Protein AF-A0A973FK00-F1 (afdb_monomer_lite)

Secondary structure (DSSP, 8-state):
-PPP-EEEPPSSSEEEEEESTTS-EEEETTEEEE-EEEEPPS-PSPEEEEEEEE-BSSSGGG-EEE--EEEEE-TT--EEEE--GGGEEEEEPPHHHHHHH-TT--SEEEEEEEEE-STT--EEEEE--HHHHT-EEEEEEEEEEEEEETTEEEEEEEEEEEEEEEEES-EEEEEEEESSPPP-TT-S--SHHHHHHHHHHHHHHHHT-HHHHHHHB-HHHHHHS-HHHHHHHTTTTS---SPPPEEEEEEEEEEEEEEEEE-TTS-EEEEEEEEEEEEEE-TT--EEEEEEEEEEEEETTEEEEEPPPTTTTTTS---

pLDDT: mean 86.65, std 12.62, range [44.16, 98.19]

Radius of gyration: 23.77 Å; chains: 1; bounding box: 66×54×62 Å

Foldseek 3Di:
DDDADAAEDDPFDKDKDKFDPVADWDQDPLGIARKHKHWYDPDDDWWKKKKKWFWADPDPQGTEIAQKKKFFAFPVRHTDDIDDSLQKDKDFADPVRQVVFDPRTHRIIIMGIDTDGDSRGTMMMIIHGPVLQVAWDKDWDFDWDWDDDVPDTDTHTDDIDIHTHHYDSITMMMIGMGRDIDPPPPSPPQDPQVWVLQLQCVQCVLVVVLVSNLVQADPVCCVVAPSVRSCVVSPSVDPPPDARKAWDIKHFPDWQDWDFDADPVRFTKIKTFTWMWTWTAGPVRDIDIDTDTFIWIQGPNHIHGYDDDPPVPPRRPDD

Sequence (319 aa):
MAEFTYEPIPKEGVVNFKIDQSTTAFTFASGKSFFKAFALPKRESPYYIHVKSFGLGEQIREAHIFYPQAVLLDEKCIALKQSDPADFSLKKAGPAETASVSWTALPIKVQGSVFVDGPQARYIVLFTTEKLLASSSPFVAMSTLPVIVPGIVTALPGGQERVRIRHSPFGMIHIDIADKPLPVTEGIPRGDRLSKRVHDLHASQTENDMTTWYELTTPFIREKMPFDQFKKEMGSDRPQEKAPLKITGGELYKICLYDDWMYEDGRKTARGSLLIRITALDDRGQQKISKRLEMWEYVDNDWYWVYADHHEWEDCPTF

Structure (mmCIF, N/CA/C/O backbone):
data_AF-A0A973FK00-F1
#
_entry.id   AF-A0A973FK00-F1
#
loop_
_atom_site.group_PDB
_atom_site.id
_atom_site.type_symbol
_atom_site.label_atom_id
_atom_site.label_alt_id
_atom_site.label_comp_id
_atom_site.label_asym_id
_atom_site.label_entity_id
_atom_site.label_seq_id
_atom_site.pdbx_PDB_ins_code
_atom_site.Cartn_x
_atom_site.Cartn_y
_atom_site.Cartn_z
_atom_site.occupancy
_atom_site.B_iso_or_equiv
_atom_site.auth_seq_id
_atom_site.auth_comp_id
_atom_site.auth_asym_id
_atom_site.auth_atom_id
_atom_site.pdbx_PDB_model_num
ATOM 1 N N . MET A 1 1 ? -28.626 -9.334 14.950 1.00 47.31 1 MET A N 1
ATOM 2 C CA . MET A 1 1 ? -27.410 -8.816 14.285 1.00 47.31 1 MET A CA 1
ATOM 3 C C . MET A 1 1 ? -26.329 -8.767 15.346 1.00 47.31 1 MET A C 1
ATOM 5 O O . MET A 1 1 ? -26.657 -8.381 16.458 1.00 47.31 1 MET A O 1
ATOM 9 N N . ALA A 1 2 ? -25.116 -9.248 15.072 1.00 54.84 2 ALA A N 1
ATOM 10 C CA . ALA A 1 2 ? -24.035 -9.141 16.051 1.00 54.84 2 ALA A CA 1
ATOM 11 C C . ALA A 1 2 ? -23.620 -7.668 16.143 1.00 54.84 2 ALA A C 1
ATOM 13 O O . ALA A 1 2 ? -23.210 -7.088 15.141 1.00 54.84 2 ALA A O 1
ATOM 14 N N . GLU A 1 3 ? -23.798 -7.066 17.312 1.00 84.38 3 GLU A N 1
ATOM 15 C CA . GLU A 1 3 ? -23.354 -5.705 17.589 1.00 84.38 3 GLU A CA 1
ATOM 16 C C . GLU A 1 3 ? -21.832 -5.724 17.776 1.00 84.38 3 GLU A C 1
ATOM 18 O O . GLU A 1 3 ? -21.295 -6.582 18.481 1.00 84.38 3 GLU A O 1
ATOM 23 N N . PHE A 1 4 ? -21.115 -4.848 17.074 1.00 93.12 4 PHE A N 1
ATOM 24 C CA . PHE A 1 4 ? -19.664 -4.755 17.216 1.00 93.12 4 PHE A CA 1
ATOM 25 C C . PHE A 1 4 ? -19.325 -4.079 18.544 1.00 93.12 4 PHE A C 1
ATOM 27 O O . PHE A 1 4 ? -19.880 -3.034 18.877 1.00 93.12 4 PHE A O 1
ATOM 34 N N . THR A 1 5 ? -18.365 -4.638 19.277 1.00 95.50 5 THR A N 1
ATOM 35 C CA . THR A 1 5 ? -17.771 -3.952 20.427 1.00 95.50 5 THR A CA 1
ATOM 36 C C . THR A 1 5 ? -16.700 -2.993 19.922 1.00 95.50 5 THR A C 1
ATOM 38 O O . THR A 1 5 ? -15.681 -3.436 19.393 1.00 95.50 5 THR A O 1
ATOM 41 N N . TYR A 1 6 ? -16.934 -1.690 20.079 1.00 96.19 6 TYR A N 1
ATOM 42 C CA . TYR A 1 6 ? -16.003 -0.643 19.658 1.00 96.19 6 TYR A CA 1
ATOM 43 C C . TYR A 1 6 ? -15.122 -0.193 20.825 1.00 96.19 6 TYR A C 1
ATOM 45 O O . TYR A 1 6 ? -15.588 0.471 21.750 1.00 96.19 6 TYR A O 1
ATOM 53 N N . GLU A 1 7 ? -13.836 -0.530 20.771 1.00 96.81 7 GLU A N 1
ATOM 54 C CA . GLU A 1 7 ? -12.853 -0.100 21.771 1.00 96.81 7 GLU A CA 1
ATOM 55 C C . GLU A 1 7 ? -12.363 1.329 21.456 1.00 96.81 7 GLU A C 1
ATOM 57 O O . GLU A 1 7 ? -12.111 1.646 20.295 1.00 96.81 7 GLU A O 1
ATOM 62 N N . PRO A 1 8 ? -12.232 2.245 22.427 1.00 96.44 8 PRO A N 1
ATOM 63 C CA . PRO A 1 8 ? -11.779 3.603 22.129 1.00 96.44 8 PRO A CA 1
ATOM 64 C C . PRO A 1 8 ? -10.297 3.630 21.719 1.00 96.44 8 PRO A C 1
ATOM 66 O O . PRO A 1 8 ? -9.454 3.077 22.424 1.00 96.44 8 PRO A O 1
ATOM 69 N N . ILE A 1 9 ? -9.960 4.336 20.632 1.00 94.06 9 ILE A N 1
ATOM 70 C CA . ILE A 1 9 ? -8.566 4.721 20.345 1.00 94.06 9 ILE A CA 1
ATOM 71 C C . ILE A 1 9 ? -8.257 6.000 21.135 1.00 94.06 9 ILE A C 1
ATOM 73 O O . ILE A 1 9 ? -9.030 6.964 21.056 1.00 94.06 9 ILE A O 1
ATOM 77 N N . PRO A 1 10 ? -7.155 6.057 21.904 1.00 90.50 10 PRO A N 1
ATOM 78 C CA . PRO A 1 10 ? -6.764 7.277 22.588 1.00 90.50 10 PRO A CA 1
ATOM 79 C C . PRO A 1 10 ? -6.459 8.384 21.567 1.00 90.50 10 PRO A C 1
ATOM 81 O O . PRO A 1 10 ? -5.983 8.125 20.464 1.00 90.50 10 PRO A O 1
ATOM 84 N N . LYS A 1 11 ? -6.745 9.640 21.936 1.00 86.62 11 LYS A N 1
ATOM 85 C CA . LYS A 1 11 ? -6.492 10.816 21.076 1.00 86.62 11 LYS A CA 1
ATOM 86 C C . LYS A 1 11 ? -5.025 10.938 20.662 1.00 86.62 11 LYS A C 1
ATOM 88 O O . LYS A 1 11 ? -4.735 11.421 19.572 1.00 86.62 11 LYS A O 1
ATOM 93 N N . GLU A 1 12 ? -4.145 10.515 21.559 1.00 85.19 12 GLU A N 1
ATOM 94 C CA . GLU A 1 12 ? -2.700 10.481 21.407 1.00 85.19 12 GLU A CA 1
ATOM 95 C C . GLU A 1 12 ? -2.187 9.144 21.939 1.00 85.19 12 GLU A C 1
ATOM 97 O O . GLU A 1 12 ? -2.742 8.586 22.888 1.00 85.19 12 GLU A O 1
ATOM 102 N N . GLY A 1 13 ? -1.110 8.647 21.342 1.00 83.75 13 GLY A N 1
ATOM 103 C CA . GLY A 1 13 ? -0.469 7.407 21.754 1.00 83.75 13 GLY A CA 1
ATOM 104 C C . GLY A 1 13 ? -0.791 6.228 20.844 1.00 83.75 13 GLY A C 1
ATOM 105 O O . GLY A 1 13 ? -1.125 6.382 19.671 1.00 83.75 13 GLY A O 1
ATOM 106 N N . VAL A 1 14 ? -0.604 5.039 21.405 1.00 89.94 14 VAL A N 1
ATOM 107 C CA . VAL A 1 14 ? -0.521 3.775 20.676 1.00 89.94 14 VAL A CA 1
ATOM 108 C C . VAL A 1 14 ? -1.469 2.768 21.307 1.00 89.94 14 VAL A C 1
ATOM 110 O O . VAL A 1 14 ? -1.504 2.637 22.532 1.00 89.94 14 VAL A O 1
ATOM 113 N N . VAL A 1 15 ? -2.169 1.997 20.477 1.00 94.44 15 VAL A N 1
ATOM 114 C CA . VAL A 1 15 ? -2.878 0.790 20.915 1.00 94.44 15 VAL A CA 1
ATOM 115 C C . VAL A 1 15 ? -2.216 -0.421 20.277 1.00 94.44 15 VAL A C 1
ATOM 117 O O . VAL A 1 15 ? -2.156 -0.538 19.055 1.00 94.44 15 VAL A O 1
ATOM 120 N N . ASN A 1 16 ? -1.737 -1.336 21.117 1.00 95.06 16 ASN A N 1
ATOM 121 C CA . ASN A 1 16 ? -1.268 -2.647 20.688 1.00 95.06 16 ASN A CA 1
ATOM 122 C C . ASN A 1 16 ? -2.330 -3.683 21.038 1.00 95.06 16 ASN A C 1
ATOM 124 O O . ASN A 1 16 ? -2.835 -3.704 22.160 1.00 95.06 16 ASN A O 1
ATOM 128 N N . PHE A 1 17 ? -2.656 -4.557 20.097 1.00 95.62 17 PHE A N 1
ATOM 129 C CA . PHE A 1 17 ? -3.627 -5.617 20.315 1.00 95.62 17 PHE A CA 1
ATOM 130 C C . PHE A 1 17 ? -3.340 -6.812 19.415 1.00 95.62 17 PHE A C 1
ATOM 132 O O . PHE A 1 17 ? -2.640 -6.728 18.405 1.00 95.62 17 PHE A O 1
ATOM 139 N N . LYS A 1 18 ? -3.920 -7.949 19.786 1.00 96.62 18 LYS A N 1
ATOM 140 C CA . LYS A 1 18 ? -3.823 -9.192 19.032 1.00 96.62 18 LYS A CA 1
ATOM 141 C C . LYS A 1 18 ? -5.167 -9.497 18.383 1.00 96.62 18 LYS A C 1
ATOM 143 O O . LYS A 1 18 ? -6.206 -9.358 19.027 1.00 96.62 18 LYS A O 1
ATOM 148 N N . ILE A 1 19 ? -5.131 -9.927 17.126 1.00 97.44 19 ILE A N 1
ATOM 149 C CA . ILE A 1 19 ? -6.240 -10.648 16.498 1.00 97.44 19 ILE A CA 1
ATOM 150 C C . ILE A 1 19 ? -5.846 -12.121 16.498 1.00 97.44 19 ILE A C 1
ATOM 152 O O . ILE A 1 19 ? -4.833 -12.499 15.909 1.00 97.44 19 ILE A O 1
ATOM 156 N N . ASP A 1 20 ? -6.616 -12.945 17.197 1.00 97.12 20 ASP A N 1
ATOM 157 C CA . ASP A 1 20 ? -6.433 -14.394 17.277 1.00 97.12 20 ASP A CA 1
ATOM 158 C C . ASP A 1 20 ? -7.776 -15.132 17.389 1.00 97.12 20 ASP A C 1
ATOM 160 O O . ASP A 1 20 ? -8.840 -14.536 17.241 1.00 97.12 20 ASP A O 1
ATOM 164 N N . GLN A 1 21 ? -7.741 -16.438 17.652 1.00 96.81 21 GLN A N 1
ATOM 165 C CA . GLN A 1 21 ? -8.941 -17.274 17.760 1.00 96.81 21 GLN A CA 1
ATOM 166 C C . GLN A 1 21 ? -9.908 -16.857 18.880 1.00 96.81 21 GLN A C 1
ATOM 168 O O . GLN A 1 21 ? -11.078 -17.225 18.819 1.00 96.81 21 GLN A O 1
ATOM 173 N N . SER A 1 22 ? -9.445 -16.110 19.890 1.00 96.56 22 SER A N 1
ATOM 174 C CA . SER A 1 22 ? -10.307 -15.584 20.958 1.00 96.56 22 SER A CA 1
ATOM 175 C C . SER A 1 22 ? -11.051 -14.310 20.547 1.00 96.56 22 SER A C 1
ATOM 177 O O . SER A 1 22 ? -11.966 -13.866 21.237 1.00 96.56 22 SER A O 1
ATOM 179 N N . THR A 1 23 ? -10.659 -13.711 19.421 1.00 96.56 23 THR A N 1
ATOM 180 C CA . THR A 1 23 ? -11.264 -12.491 18.891 1.00 96.56 23 THR A CA 1
ATOM 181 C C . THR A 1 23 ? -12.612 -12.805 18.237 1.00 96.56 23 THR A C 1
ATOM 183 O O . THR A 1 23 ? -12.827 -13.896 17.708 1.00 96.56 23 THR A O 1
ATOM 186 N N . THR A 1 24 ? -13.539 -11.848 18.235 1.00 95.75 24 THR A N 1
ATOM 187 C CA . THR A 1 24 ? -14.825 -12.006 17.546 1.00 95.75 24 THR A CA 1
ATOM 188 C C . THR A 1 24 ? -14.611 -12.210 16.044 1.00 95.75 24 THR A C 1
ATOM 190 O O . THR A 1 24 ? -13.829 -11.502 15.407 1.00 95.75 24 THR A O 1
ATOM 193 N N . ALA A 1 25 ? -15.336 -13.169 15.466 1.00 96.62 25 ALA A N 1
ATOM 194 C CA . ALA A 1 25 ? -15.403 -13.373 14.024 1.00 96.62 25 ALA A CA 1
ATOM 195 C C . ALA A 1 25 ? -16.736 -12.861 13.464 1.00 96.62 25 ALA A C 1
ATOM 197 O O . ALA A 1 25 ? -17.787 -13.034 14.082 1.00 96.62 25 ALA A O 1
ATOM 198 N N . PHE A 1 26 ? -16.700 -12.278 12.270 1.00 96.38 26 PHE A N 1
ATOM 199 C CA . PHE A 1 26 ? -17.873 -11.794 11.545 1.00 96.38 26 PHE A CA 1
ATOM 200 C C . PHE A 1 26 ? -17.817 -12.230 10.078 1.00 96.38 26 PHE A C 1
ATOM 202 O O . PHE A 1 26 ? -16.744 -12.514 9.544 1.00 96.38 26 PHE A O 1
ATOM 209 N N . THR A 1 27 ? -18.982 -12.320 9.433 1.00 96.56 27 THR A N 1
ATOM 210 C CA . THR A 1 27 ? -19.086 -12.646 8.003 1.00 96.56 27 THR A CA 1
ATOM 211 C C . THR A 1 27 ? -19.267 -11.353 7.221 1.00 96.56 27 THR A C 1
ATOM 213 O O . THR A 1 27 ? -20.373 -10.825 7.137 1.00 96.56 27 THR A O 1
ATOM 216 N N . PHE A 1 28 ? -18.167 -10.823 6.689 1.00 95.12 28 PHE A N 1
ATOM 217 C CA . PHE A 1 28 ? -18.173 -9.648 5.822 1.00 95.12 28 PHE A CA 1
ATOM 218 C C . PHE A 1 28 ? -18.567 -10.048 4.394 1.00 95.12 28 PHE A C 1
ATOM 220 O O . PHE A 1 28 ? -18.529 -11.224 4.032 1.00 95.12 28 PHE A O 1
ATOM 227 N N . ALA A 1 29 ? -18.861 -9.065 3.539 1.00 94.62 29 ALA A N 1
ATOM 228 C CA . ALA A 1 29 ? -19.046 -9.312 2.104 1.00 94.62 29 ALA A CA 1
ATOM 229 C C . ALA A 1 29 ? -17.800 -9.947 1.446 1.00 94.62 29 ALA A C 1
ATOM 231 O O . ALA A 1 29 ? -17.908 -10.637 0.439 1.00 94.62 29 ALA A O 1
ATOM 232 N N . SER A 1 30 ? -16.621 -9.739 2.037 1.00 94.69 30 SER A N 1
ATOM 233 C CA . SER A 1 30 ? -15.334 -10.294 1.608 1.00 94.69 30 SER A CA 1
ATOM 234 C C . SER A 1 30 ? -14.969 -11.634 2.265 1.00 94.69 30 SER A C 1
ATOM 236 O O . SER A 1 30 ? -13.804 -12.038 2.195 1.00 94.69 30 SER A O 1
ATOM 238 N N . GLY A 1 31 ? -15.916 -12.265 2.967 1.00 96.81 31 GLY A N 1
ATOM 239 C CA . GLY A 1 31 ? -15.724 -13.540 3.654 1.00 96.81 31 GLY A CA 1
ATOM 240 C C . GLY A 1 31 ? -15.696 -13.463 5.181 1.00 96.81 31 GLY A C 1
ATOM 241 O O . GLY A 1 31 ? -15.844 -12.394 5.786 1.00 96.81 31 GLY A O 1
ATOM 242 N N . LYS A 1 32 ? -15.521 -14.622 5.825 1.00 97.06 32 LYS A N 1
ATOM 243 C CA . LYS A 1 32 ? -15.470 -14.716 7.294 1.00 97.06 32 LYS A CA 1
ATOM 244 C C . LYS A 1 32 ? -14.091 -14.308 7.815 1.00 97.06 32 LYS A C 1
ATOM 246 O O . LYS A 1 32 ? -13.090 -14.910 7.444 1.00 97.06 32 LYS A O 1
ATOM 251 N N . SER A 1 33 ? -14.041 -13.341 8.733 1.00 97.75 33 SER A N 1
ATOM 252 C CA . SER A 1 33 ? -12.787 -12.875 9.340 1.00 97.75 33 SER A CA 1
ATOM 253 C C . SER A 1 33 ? -12.929 -12.619 10.832 1.00 97.75 33 SER A C 1
ATOM 255 O O . SER A 1 33 ? -13.969 -12.163 11.307 1.00 97.75 33 SER A O 1
ATOM 257 N N . PHE A 1 34 ? -11.838 -12.854 11.557 1.00 98.06 34 PHE A N 1
ATOM 258 C CA . PHE A 1 34 ? -11.613 -12.254 12.868 1.00 98.06 34 PHE A CA 1
ATOM 259 C C . PHE A 1 34 ? -11.370 -10.755 12.690 1.00 98.06 34 PHE A C 1
ATOM 261 O O . PHE A 1 34 ? -10.768 -10.345 11.691 1.00 98.06 34 PHE A O 1
ATOM 268 N N . PHE A 1 35 ? -11.870 -9.934 13.609 1.00 97.81 35 PHE A N 1
ATOM 269 C CA . PHE A 1 35 ? -11.773 -8.484 13.471 1.00 97.81 35 PHE A CA 1
ATOM 270 C C . PHE A 1 35 ? -11.659 -7.773 14.816 1.00 97.81 35 PHE A C 1
ATOM 272 O O . PHE A 1 35 ? -12.082 -8.282 15.853 1.00 97.81 35 PHE A O 1
ATOM 279 N N . LYS A 1 36 ? -11.138 -6.550 14.777 1.00 97.94 36 LYS A N 1
ATOM 280 C CA . LYS A 1 36 ? -11.238 -5.589 15.876 1.00 97.94 36 LYS A CA 1
ATOM 281 C C . LYS A 1 36 ? -11.872 -4.308 15.365 1.00 97.94 36 LYS A C 1
ATOM 283 O O . LYS A 1 36 ? -11.593 -3.878 14.247 1.00 97.94 36 LYS A O 1
ATOM 288 N N . ALA A 1 37 ? -12.745 -3.727 16.174 1.00 97.88 37 ALA A N 1
ATOM 289 C CA . ALA A 1 37 ? -13.427 -2.488 15.858 1.00 97.88 37 ALA A CA 1
ATOM 290 C C . ALA A 1 37 ? -13.107 -1.451 16.928 1.00 97.88 37 ALA A C 1
ATOM 292 O O . ALA A 1 37 ? -13.058 -1.765 18.118 1.00 97.88 37 ALA 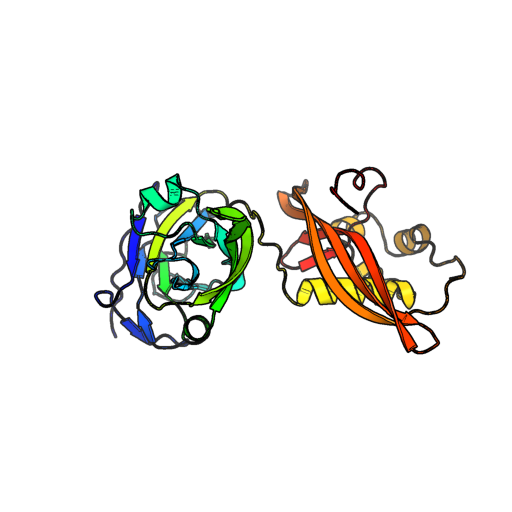A O 1
ATOM 293 N N . PHE A 1 38 ? -12.897 -0.216 16.491 1.00 97.81 38 PHE A N 1
ATOM 294 C CA . PHE A 1 38 ? -12.505 0.864 17.371 1.00 97.81 38 PHE A CA 1
ATOM 295 C C . PHE A 1 38 ? -13.356 2.108 17.158 1.00 97.81 38 PHE A C 1
ATOM 297 O O . PHE A 1 38 ? -13.713 2.436 16.026 1.00 97.81 38 PHE A O 1
ATOM 304 N N . ALA A 1 39 ? -13.649 2.813 18.248 1.00 97.50 39 ALA A N 1
ATOM 305 C CA . ALA A 1 39 ? -14.209 4.154 18.213 1.00 97.50 39 ALA A CA 1
ATOM 306 C C . ALA A 1 39 ? -13.087 5.172 17.999 1.00 97.50 39 ALA A C 1
ATOM 308 O O . ALA A 1 39 ? -12.104 5.211 18.744 1.00 97.50 39 ALA A O 1
ATOM 309 N N . LEU A 1 40 ? -13.248 5.997 16.969 1.00 97.00 40 LEU A N 1
ATOM 310 C CA . LEU A 1 40 ? -12.310 7.052 16.625 1.00 97.00 40 LEU A CA 1
ATOM 311 C C . LEU A 1 40 ? -12.398 8.201 17.635 1.00 97.00 40 LEU A C 1
ATOM 313 O O . LEU A 1 40 ? -13.489 8.510 18.133 1.00 97.00 40 LEU A O 1
ATOM 317 N N . PRO A 1 41 ? -11.281 8.881 17.941 1.00 95.31 41 PRO A N 1
ATOM 318 C CA . PRO A 1 41 ? -11.334 10.027 18.825 1.00 95.31 41 PRO A CA 1
ATOM 319 C C . PRO A 1 41 ? -12.145 11.164 18.207 1.00 95.31 41 PRO A C 1
ATOM 321 O O . PRO A 1 41 ? -12.075 11.451 17.012 1.00 95.31 41 PRO A O 1
ATOM 324 N N . LYS A 1 42 ? -12.842 11.905 19.069 1.00 91.81 42 LYS A N 1
ATOM 325 C CA . LYS A 1 42 ? -13.393 13.218 18.722 1.00 91.81 42 LYS A CA 1
ATOM 326 C C . LYS A 1 42 ? -12.232 14.219 18.605 1.00 91.81 42 LYS A C 1
ATOM 328 O O . LYS A 1 42 ? -11.844 14.829 19.606 1.00 91.81 42 LYS A O 1
ATOM 333 N N . ARG A 1 43 ? -11.651 14.309 17.407 1.00 90.50 43 ARG A N 1
ATOM 334 C CA . ARG A 1 43 ? -10.583 15.233 16.987 1.00 90.50 43 ARG A CA 1
ATOM 335 C C . ARG A 1 43 ? -11.006 15.919 15.686 1.00 90.50 43 ARG A C 1
ATOM 337 O O . ARG A 1 43 ? -11.813 15.370 14.939 1.00 90.50 43 ARG A O 1
ATOM 344 N N . GLU A 1 44 ? -10.470 17.107 15.436 1.00 89.38 44 GLU A N 1
ATOM 345 C CA . GLU A 1 44 ? -10.615 17.781 14.147 1.00 89.38 44 GLU A CA 1
ATOM 346 C C . GLU A 1 44 ? -9.952 16.960 13.032 1.00 89.38 44 GLU A C 1
ATOM 348 O O . GLU A 1 44 ? -8.810 16.517 13.153 1.00 89.38 44 GLU A O 1
ATOM 353 N N . SER A 1 45 ? -10.706 16.711 11.966 1.00 85.12 45 SER A N 1
ATOM 354 C CA . SER A 1 45 ? -10.205 16.159 10.709 1.00 85.12 45 SER A CA 1
ATOM 355 C C . SER A 1 45 ? -9.536 17.264 9.875 1.00 85.12 45 SER A C 1
ATOM 357 O O . SER A 1 45 ? -9.967 18.415 9.968 1.00 85.12 45 SER A O 1
ATOM 359 N N . PRO A 1 46 ? -8.559 16.938 9.009 1.00 91.50 46 PRO A N 1
ATOM 360 C CA . PRO A 1 46 ? -8.133 15.587 8.646 1.00 91.50 46 PRO A CA 1
ATOM 361 C C . PRO A 1 46 ? -7.016 15.013 9.534 1.00 91.50 46 PRO A C 1
ATOM 363 O O . PRO A 1 46 ? -6.171 15.745 10.037 1.00 91.50 46 PRO A O 1
ATOM 366 N N . TYR A 1 47 ? -6.976 13.686 9.674 1.00 91.69 47 TYR A N 1
ATOM 367 C CA . TYR A 1 47 ? -5.866 12.963 10.312 1.00 91.69 47 TYR A CA 1
ATOM 368 C C . TYR A 1 47 ? -5.699 11.555 9.721 1.00 91.69 47 TYR A C 1
ATOM 370 O O . TYR A 1 47 ? -6.488 11.110 8.883 1.00 91.69 47 TYR A O 1
ATOM 378 N N . TYR A 1 48 ? -4.658 10.846 10.153 1.00 94.00 48 TYR A N 1
ATOM 379 C CA . TYR A 1 48 ? -4.329 9.496 9.709 1.00 94.00 48 TYR A CA 1
ATOM 380 C C . TYR A 1 48 ? -4.361 8.514 10.872 1.00 94.00 48 TYR A C 1
ATOM 382 O O . TYR A 1 48 ? -3.961 8.836 11.991 1.00 94.00 48 TYR A O 1
ATOM 390 N N . ILE A 1 49 ? -4.809 7.297 10.579 1.00 96.00 49 ILE A N 1
ATOM 391 C CA . ILE A 1 49 ? -4.650 6.140 11.455 1.00 96.00 49 ILE A CA 1
ATOM 392 C C . ILE A 1 49 ? -3.579 5.264 10.828 1.00 96.00 49 ILE A C 1
ATOM 394 O O . ILE A 1 49 ? -3.779 4.677 9.762 1.00 96.00 49 ILE A O 1
ATOM 398 N N . HIS A 1 50 ? -2.431 5.189 11.477 1.00 95.81 50 HIS A N 1
ATOM 399 C CA . HIS A 1 50 ? -1.378 4.273 11.094 1.00 95.81 50 HIS A CA 1
ATOM 400 C C . HIS A 1 50 ? -1.709 2.895 11.627 1.00 95.81 50 HIS A C 1
ATOM 402 O O . HIS A 1 50 ? -2.065 2.735 12.791 1.00 95.81 50 HIS A O 1
ATOM 408 N N . VAL A 1 51 ? -1.590 1.894 10.768 1.00 97.00 51 VAL A N 1
ATOM 409 C CA . VAL A 1 51 ? -1.819 0.502 11.135 1.00 97.00 51 VAL A CA 1
ATOM 410 C C . VAL A 1 51 ? -0.570 -0.271 10.757 1.00 97.00 51 VAL A C 1
ATOM 412 O O . VAL A 1 51 ? -0.159 -0.270 9.596 1.00 97.00 51 VAL A O 1
ATOM 415 N N . LYS A 1 52 ? 0.039 -0.932 11.741 1.00 97.00 52 LYS A N 1
ATOM 416 C CA . LYS A 1 52 ? 1.200 -1.805 11.563 1.00 97.00 52 LYS A CA 1
ATOM 417 C C . LYS A 1 52 ? 0.847 -3.193 12.080 1.00 97.00 52 LYS A C 1
ATOM 419 O O . LYS A 1 52 ? 0.500 -3.339 13.245 1.00 97.00 52 LYS A O 1
ATOM 424 N N . SER A 1 53 ? 0.954 -4.217 11.243 1.00 97.44 53 SER A N 1
ATOM 425 C CA . SER A 1 53 ? 0.890 -5.613 11.672 1.00 97.44 53 SER A CA 1
ATOM 426 C C . SER A 1 53 ? 2.271 -6.239 11.609 1.00 97.44 53 SER A C 1
ATOM 428 O O . SER A 1 53 ? 2.969 -6.061 10.619 1.00 97.44 53 SER A O 1
ATOM 430 N N . PHE A 1 54 ? 2.671 -6.967 12.644 1.00 97.38 54 PHE A N 1
ATOM 431 C CA . PHE A 1 54 ? 3.999 -7.566 12.749 1.00 97.38 54 PHE A CA 1
ATOM 432 C C . PHE A 1 54 ? 3.961 -9.045 12.380 1.00 97.38 54 PHE A C 1
ATOM 434 O O . PHE A 1 54 ? 2.999 -9.752 12.693 1.00 97.38 54 PHE A O 1
ATOM 441 N N . GLY A 1 55 ? 5.013 -9.509 11.705 1.00 96.69 55 GLY A N 1
ATOM 442 C CA . GLY A 1 55 ? 5.141 -10.916 11.350 1.00 96.69 55 GLY A CA 1
ATOM 443 C C . GLY A 1 55 ? 5.431 -11.771 12.574 1.00 96.69 55 GLY A C 1
ATOM 444 O O . GLY A 1 55 ? 6.180 -11.370 13.465 1.00 96.69 55 GLY A O 1
ATOM 445 N N . LEU A 1 56 ? 4.839 -12.957 12.593 1.00 95.75 56 LEU A N 1
ATOM 446 C CA . LEU A 1 56 ? 4.954 -13.943 13.660 1.00 95.75 56 LEU A CA 1
ATOM 447 C C . LEU A 1 56 ? 5.499 -15.254 13.088 1.00 95.75 56 LEU A C 1
ATOM 449 O O . LEU A 1 56 ? 5.296 -15.553 11.912 1.00 95.75 56 LEU A O 1
ATOM 453 N N . GLY A 1 57 ? 6.170 -16.040 13.924 1.00 94.31 57 GLY A N 1
ATOM 454 C CA . GLY A 1 57 ? 6.788 -17.317 13.561 1.00 94.31 57 GLY A CA 1
ATOM 455 C C . GLY A 1 57 ? 8.175 -17.451 14.182 1.00 94.31 57 GLY A C 1
ATOM 456 O O . GLY A 1 57 ? 8.731 -16.472 14.671 1.00 94.31 57 GLY A O 1
ATOM 457 N N . GLU A 1 58 ? 8.740 -18.656 14.161 1.00 91.75 58 GLU A N 1
ATOM 458 C CA . GLU A 1 58 ? 10.077 -18.901 14.724 1.00 91.75 58 GLU A CA 1
ATOM 459 C C . GLU A 1 58 ? 11.186 -18.333 13.830 1.00 91.75 58 GLU A C 1
ATOM 461 O O . GLU A 1 58 ? 12.194 -17.815 14.307 1.00 91.75 58 GLU A O 1
ATOM 466 N N . GLN A 1 59 ? 10.978 -18.386 12.513 1.00 92.00 59 GLN A N 1
ATOM 467 C CA . GLN A 1 59 ? 11.922 -17.907 11.511 1.00 92.00 59 GLN A CA 1
ATOM 468 C C . GLN A 1 59 ? 11.216 -17.250 10.327 1.00 92.00 59 GLN A C 1
ATOM 470 O O . GLN A 1 59 ? 10.058 -17.532 10.028 1.00 92.00 59 GLN A O 1
ATOM 475 N N . ILE A 1 60 ? 11.944 -16.409 9.585 1.00 91.69 60 ILE A N 1
ATOM 476 C CA . ILE A 1 60 ? 11.378 -15.628 8.475 1.00 91.69 60 ILE A CA 1
ATOM 477 C C . ILE A 1 60 ? 10.752 -16.489 7.363 1.00 91.69 60 ILE A C 1
ATOM 479 O O . ILE A 1 60 ? 9.817 -16.054 6.697 1.00 91.69 60 ILE A O 1
ATOM 483 N N . ARG A 1 61 ? 11.239 -17.724 7.174 1.00 91.38 61 ARG A N 1
ATOM 484 C CA . ARG A 1 61 ? 10.714 -18.692 6.191 1.00 91.38 61 ARG A CA 1
ATOM 485 C C . ARG A 1 61 ? 9.353 -19.274 6.578 1.00 91.38 61 ARG A C 1
ATOM 487 O O . ARG A 1 61 ? 8.596 -19.682 5.705 1.00 91.38 61 ARG A O 1
ATOM 494 N N . GLU A 1 62 ? 9.063 -19.308 7.871 1.00 94.19 62 GLU A N 1
ATOM 495 C CA . GLU A 1 62 ? 7.806 -19.800 8.451 1.00 94.19 62 GLU A CA 1
ATOM 496 C C . GLU A 1 62 ? 6.904 -18.647 8.891 1.00 94.19 62 GLU A C 1
ATOM 498 O O . GLU A 1 62 ? 5.846 -18.846 9.493 1.00 94.19 62 GLU A O 1
ATOM 503 N N . ALA A 1 63 ? 7.335 -17.423 8.592 1.00 95.69 63 ALA A N 1
ATOM 504 C CA . ALA A 1 63 ? 6.646 -16.240 9.018 1.00 95.69 63 ALA A CA 1
ATOM 505 C C . ALA A 1 63 ? 5.275 -16.138 8.359 1.00 95.69 63 ALA A C 1
ATOM 507 O O . ALA A 1 63 ? 5.093 -16.352 7.153 1.00 95.69 63 ALA A O 1
ATOM 508 N N . HIS A 1 64 ? 4.323 -15.725 9.172 1.00 97.25 64 HIS A N 1
ATOM 509 C CA . HIS A 1 64 ? 2.994 -15.362 8.742 1.00 97.25 64 HIS A CA 1
ATOM 510 C C . HIS A 1 64 ? 2.642 -13.990 9.300 1.00 97.25 64 HIS A C 1
ATOM 512 O O . HIS A 1 64 ? 3.198 -13.542 10.304 1.00 97.25 64 HIS A O 1
ATOM 518 N N . ILE A 1 65 ? 1.744 -13.291 8.618 1.00 97.69 65 ILE A N 1
ATOM 519 C CA . ILE A 1 65 ? 1.411 -11.915 8.969 1.00 97.69 65 ILE A CA 1
ATOM 520 C C . ILE A 1 65 ? -0.061 -11.639 8.733 1.00 97.69 65 ILE A C 1
ATOM 522 O O . ILE A 1 65 ? -0.632 -12.085 7.738 1.00 97.69 65 ILE A O 1
ATOM 526 N N . PHE A 1 66 ? -0.682 -10.892 9.637 1.00 98.19 66 PHE A N 1
ATOM 527 C CA . PHE A 1 66 ? -2.018 -10.382 9.386 1.00 98.19 66 PHE A CA 1
ATOM 528 C C . PHE A 1 66 ? -1.923 -9.260 8.355 1.00 98.19 66 PHE A C 1
ATOM 530 O O . PHE A 1 66 ? -1.252 -8.255 8.579 1.00 98.19 66 PHE A O 1
ATOM 537 N N . TYR A 1 67 ? -2.560 -9.449 7.200 1.00 97.69 67 TYR A N 1
ATOM 538 C CA . TYR A 1 67 ? -2.583 -8.437 6.149 1.00 97.69 67 TYR A CA 1
ATOM 539 C C . TYR A 1 67 ? -3.878 -7.626 6.278 1.00 97.69 67 TYR A C 1
ATOM 541 O O . TYR A 1 67 ? -4.947 -8.158 5.955 1.00 97.69 67 TYR A O 1
ATOM 549 N N . PRO A 1 68 ? -3.815 -6.389 6.797 1.00 97.44 68 PRO A N 1
ATOM 550 C CA . PRO A 1 68 ? -4.998 -5.653 7.201 1.00 97.44 68 PRO A CA 1
ATOM 551 C C . PRO A 1 68 ? -5.798 -5.140 6.004 1.00 97.44 68 PRO A C 1
ATOM 553 O O . PRO A 1 68 ? -5.265 -4.776 4.959 1.00 97.44 68 PRO A O 1
ATOM 556 N N . GLN A 1 69 ? -7.099 -5.049 6.225 1.00 97.31 69 GLN A N 1
ATOM 557 C CA . GLN A 1 69 ? -8.014 -4.164 5.537 1.00 97.31 69 GLN A CA 1
ATOM 558 C C . GLN A 1 69 ? -8.777 -3.359 6.591 1.00 97.31 69 GLN A C 1
ATOM 560 O O . GLN A 1 69 ? -9.155 -3.887 7.640 1.00 97.31 69 GLN A O 1
ATOM 565 N N . ALA A 1 70 ? -8.986 -2.078 6.308 1.00 97.69 70 ALA A N 1
ATOM 566 C CA . ALA A 1 70 ? -9.678 -1.141 7.169 1.00 97.69 70 ALA A CA 1
ATOM 567 C C . ALA A 1 70 ? -10.961 -0.633 6.511 1.00 97.69 70 ALA A C 1
ATOM 569 O O . ALA A 1 70 ? -10.974 -0.316 5.322 1.00 97.69 70 ALA A O 1
ATOM 570 N N . VAL A 1 71 ? -12.027 -0.504 7.297 1.00 98.06 71 VAL A N 1
ATOM 571 C CA . VAL A 1 71 ? -13.265 0.168 6.886 1.00 98.06 71 VAL A CA 1
ATOM 572 C C . VAL A 1 71 ? -13.604 1.246 7.906 1.00 98.06 71 VAL A C 1
ATOM 574 O O . VAL A 1 71 ? -13.716 0.955 9.096 1.00 98.06 71 VAL A O 1
ATOM 577 N N . LEU A 1 72 ? -13.768 2.480 7.437 1.00 97.75 72 LEU A N 1
ATOM 578 C CA . LEU A 1 72 ? -14.286 3.598 8.217 1.00 97.75 72 LEU A CA 1
ATOM 579 C C . LEU A 1 72 ? -15.812 3.590 8.174 1.00 97.75 72 LEU A C 1
ATOM 581 O O . LEU A 1 72 ? -16.401 3.460 7.098 1.00 97.75 72 LEU A O 1
ATOM 585 N N . LEU A 1 73 ? -16.437 3.765 9.334 1.00 97.88 73 LEU A N 1
ATOM 586 C CA . LEU A 1 73 ? -17.888 3.802 9.491 1.00 97.88 73 LEU A CA 1
ATOM 587 C C . LEU A 1 73 ? -18.342 5.124 10.114 1.00 97.88 73 LEU A C 1
ATOM 589 O O . LEU A 1 73 ? -17.605 5.739 10.893 1.00 97.88 73 LEU A O 1
ATOM 593 N N . ASP A 1 74 ? -19.573 5.527 9.812 1.00 97.19 74 ASP A N 1
ATOM 594 C CA . ASP A 1 74 ? -20.254 6.631 10.490 1.00 97.19 74 ASP A CA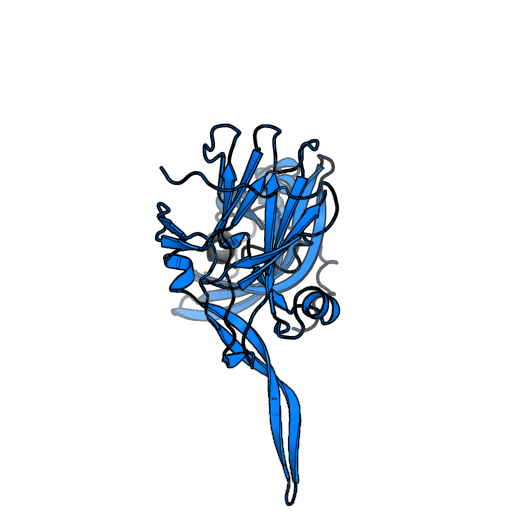 1
ATOM 595 C C . ASP A 1 74 ? -20.941 6.205 11.804 1.00 97.19 74 ASP A C 1
ATOM 597 O O . ASP A 1 74 ? -20.847 5.059 12.239 1.00 97.19 74 ASP A O 1
ATOM 601 N N . GLU A 1 75 ? -21.655 7.132 12.449 1.00 96.50 75 GLU A N 1
ATOM 602 C CA . GLU A 1 75 ? -22.402 6.881 13.696 1.00 96.50 75 GLU A CA 1
ATOM 603 C C . GLU A 1 75 ? -23.515 5.827 13.549 1.00 96.50 75 GLU A C 1
ATOM 605 O O . GLU A 1 75 ? -23.876 5.161 14.515 1.00 96.50 75 GLU A O 1
ATOM 610 N N . LYS A 1 76 ? -24.039 5.636 12.333 1.00 96.12 76 LYS A N 1
ATOM 611 C CA . LYS A 1 76 ? -25.055 4.627 12.002 1.00 96.12 76 LYS A CA 1
ATOM 612 C C . LYS A 1 76 ? -24.428 3.314 11.525 1.00 96.12 76 LYS A C 1
ATOM 614 O O . LYS A 1 76 ? -25.147 2.440 11.044 1.00 96.12 76 LYS A O 1
ATOM 619 N N . CYS A 1 77 ? -23.108 3.169 11.666 1.00 95.44 77 CYS A N 1
ATOM 620 C CA . CYS A 1 77 ? -22.324 2.032 11.193 1.00 95.44 77 CYS A CA 1
ATOM 621 C C . CYS A 1 77 ? -22.390 1.824 9.664 1.00 95.44 77 CYS A C 1
ATOM 623 O O . CYS A 1 77 ? -22.214 0.703 9.184 1.00 95.44 77 CYS A O 1
ATOM 625 N N . ILE A 1 78 ? -22.631 2.885 8.887 1.00 95.38 78 ILE A N 1
ATOM 626 C CA . ILE A 1 78 ? -22.590 2.860 7.420 1.00 95.38 78 ILE A CA 1
ATOM 627 C C . ILE A 1 78 ? -21.141 3.047 6.968 1.00 95.38 78 ILE A C 1
ATOM 629 O O . ILE A 1 78 ? -20.442 3.939 7.449 1.00 95.38 78 ILE A O 1
ATOM 633 N N . ALA A 1 79 ? -20.688 2.210 6.032 1.00 96.12 79 ALA A N 1
ATOM 634 C CA . ALA A 1 79 ? -19.346 2.305 5.471 1.00 96.12 79 ALA A CA 1
ATOM 635 C C . ALA A 1 79 ? -19.158 3.600 4.673 1.00 96.12 79 ALA A C 1
ATOM 637 O O . ALA A 1 79 ? -19.876 3.861 3.711 1.00 96.12 79 ALA A O 1
ATOM 638 N N . LEU A 1 80 ? -18.163 4.386 5.078 1.00 94.50 80 LEU A N 1
ATOM 639 C CA . LEU A 1 80 ? -17.770 5.639 4.436 1.00 94.50 80 LEU A CA 1
ATOM 640 C C . LEU A 1 80 ? -16.631 5.420 3.443 1.00 94.50 80 LEU A C 1
ATOM 642 O O . LEU A 1 80 ? -16.639 5.961 2.341 1.00 94.50 80 LEU A O 1
ATOM 646 N N . LYS A 1 81 ? -15.631 4.634 3.853 1.00 92.38 81 LYS A N 1
ATOM 647 C CA . LYS A 1 81 ? -14.425 4.363 3.072 1.00 92.38 81 LYS A CA 1
ATOM 648 C C . LYS A 1 81 ? -13.837 3.018 3.463 1.00 92.38 81 LYS A C 1
ATOM 650 O O . LYS A 1 81 ? -13.852 2.646 4.633 1.00 92.38 81 LYS A O 1
ATOM 655 N N . GLN A 1 82 ? -13.279 2.320 2.488 1.00 93.94 82 GLN A N 1
ATOM 656 C CA . GLN A 1 82 ? -12.537 1.080 2.674 1.00 93.94 82 GLN A CA 1
ATOM 657 C C . GLN A 1 82 ? -11.131 1.274 2.112 1.00 93.94 82 GLN A C 1
ATOM 659 O O . GLN A 1 82 ? -10.979 1.867 1.046 1.00 93.94 82 GLN A O 1
ATOM 664 N N . SER A 1 83 ? -10.114 0.811 2.835 1.00 91.25 83 SER A N 1
ATOM 665 C CA . SER A 1 83 ? -8.736 0.826 2.346 1.00 91.25 83 SER A CA 1
ATOM 666 C C . SER A 1 83 ? -8.545 -0.206 1.235 1.00 91.25 83 SER A C 1
ATOM 668 O O . SER A 1 83 ? -9.063 -1.333 1.323 1.00 91.25 83 SER A O 1
ATOM 670 N N . ASP A 1 84 ? -7.729 0.136 0.249 1.00 84.00 84 ASP A N 1
ATOM 671 C CA . ASP A 1 84 ? -7.232 -0.810 -0.740 1.00 84.00 84 ASP A CA 1
ATOM 672 C C . ASP A 1 84 ? -6.083 -1.634 -0.127 1.00 84.00 84 ASP A C 1
ATOM 674 O O . ASP A 1 84 ? -5.292 -1.101 0.654 1.00 84.00 84 ASP A O 1
ATOM 678 N N . PRO A 1 85 ? -5.939 -2.932 -0.443 1.00 82.69 85 PRO A N 1
ATOM 679 C CA . PRO A 1 85 ? -4.727 -3.675 -0.106 1.00 82.69 85 PRO A CA 1
ATOM 680 C C . PRO A 1 85 ? -3.418 -2.968 -0.489 1.00 82.69 85 PRO A C 1
ATOM 682 O O . PRO A 1 85 ? -2.426 -3.132 0.212 1.00 82.69 85 PRO A O 1
ATOM 685 N N . ALA A 1 86 ? -3.408 -2.179 -1.566 1.00 80.75 86 ALA A N 1
ATOM 686 C CA . ALA A 1 86 ? -2.260 -1.390 -2.004 1.00 80.75 86 ALA A CA 1
ATOM 687 C C . ALA A 1 86 ? -1.893 -0.239 -1.048 1.00 80.75 86 ALA A C 1
ATOM 689 O O . ALA A 1 86 ? -0.754 0.228 -1.087 1.00 80.75 86 ALA A O 1
ATOM 690 N N . ASP A 1 87 ? -2.802 0.173 -0.156 1.00 81.31 87 ASP A N 1
ATOM 691 C CA . ASP A 1 87 ? -2.519 1.149 0.910 1.00 81.31 87 ASP A CA 1
ATOM 692 C C . ASP A 1 87 ? -1.578 0.568 1.984 1.00 81.31 87 ASP A C 1
ATOM 694 O O . ASP A 1 87 ? -1.075 1.287 2.854 1.00 81.31 87 ASP A O 1
ATOM 698 N N . PHE A 1 88 ? -1.339 -0.745 1.931 1.00 90.44 88 PHE A N 1
ATOM 699 C CA . PHE A 1 88 ? -0.499 -1.490 2.848 1.00 90.44 88 PHE A CA 1
ATOM 700 C C . PHE A 1 88 ? 0.728 -2.061 2.143 1.00 90.44 88 PHE A C 1
ATOM 702 O O . PHE A 1 88 ? 0.673 -2.603 1.043 1.00 90.44 88 PHE A O 1
ATOM 709 N N . SER A 1 89 ? 1.877 -1.976 2.809 1.00 88.25 89 SER A N 1
ATOM 710 C CA . SER A 1 89 ? 3.143 -2.456 2.260 1.00 88.25 89 SER A CA 1
ATOM 711 C C . SER A 1 89 ? 3.923 -3.268 3.281 1.00 88.25 89 SER A C 1
ATOM 713 O O . SER A 1 89 ? 3.979 -2.936 4.467 1.00 88.25 89 SER A O 1
ATOM 715 N N . LEU A 1 90 ? 4.534 -4.354 2.808 1.00 91.75 90 LEU A N 1
ATOM 716 C CA . LEU A 1 90 ? 5.420 -5.177 3.616 1.00 91.75 90 LEU A CA 1
ATOM 717 C C . LEU A 1 90 ? 6.792 -4.495 3.739 1.00 91.75 90 LEU A C 1
ATOM 719 O O . LEU A 1 90 ? 7.373 -4.066 2.744 1.00 91.75 90 LEU A O 1
ATOM 723 N N . LYS A 1 91 ? 7.308 -4.398 4.963 1.00 90.19 91 LYS A N 1
ATOM 724 C CA . LYS A 1 91 ? 8.530 -3.680 5.335 1.00 90.19 91 LYS A CA 1
ATOM 725 C C . LYS A 1 91 ? 9.342 -4.461 6.351 1.00 90.19 91 LYS A C 1
ATOM 727 O O . LYS A 1 91 ? 8.818 -5.293 7.090 1.00 90.19 91 LYS A O 1
ATOM 732 N N . LYS A 1 92 ? 10.629 -4.132 6.433 1.00 91.12 92 LYS A N 1
ATOM 733 C CA . LYS A 1 92 ? 11.463 -4.522 7.569 1.00 91.12 92 LYS A CA 1
ATOM 734 C C . LYS A 1 92 ? 11.034 -3.710 8.796 1.00 91.12 92 LYS A C 1
ATOM 736 O O . LYS A 1 92 ? 10.855 -2.497 8.698 1.00 91.12 92 LYS A O 1
ATOM 741 N N . ALA A 1 93 ? 10.858 -4.374 9.930 1.00 90.88 93 ALA A N 1
ATOM 742 C CA . ALA A 1 93 ? 10.638 -3.710 11.211 1.00 90.88 93 ALA A CA 1
ATOM 743 C C . ALA A 1 93 ? 11.986 -3.457 11.899 1.00 90.88 93 ALA A C 1
ATOM 745 O O . ALA A 1 93 ? 12.899 -4.288 11.830 1.00 90.88 93 ALA A O 1
ATOM 746 N N . GLY A 1 94 ? 12.125 -2.289 12.528 1.00 87.12 94 GLY A N 1
ATOM 747 C CA . GLY A 1 94 ? 13.308 -1.975 13.327 1.00 87.12 94 GLY A CA 1
ATOM 748 C C . GLY A 1 94 ? 13.305 -2.748 14.654 1.00 87.12 94 GLY A C 1
ATOM 749 O O . GLY A 1 94 ? 12.227 -3.021 15.177 1.00 87.12 94 GLY A O 1
ATOM 750 N N . PRO A 1 95 ? 14.473 -3.042 15.260 1.00 83.44 95 PRO A N 1
ATOM 751 C CA . PRO A 1 95 ? 14.538 -3.777 16.528 1.00 83.44 95 PRO A CA 1
ATOM 752 C C . PRO A 1 95 ? 13.688 -3.157 17.646 1.00 83.44 95 PRO A C 1
ATOM 754 O O . PRO A 1 95 ? 13.012 -3.875 18.375 1.00 83.44 95 PRO A O 1
ATOM 757 N N . ALA A 1 96 ? 13.668 -1.822 17.743 1.00 86.25 96 ALA A N 1
ATOM 758 C CA . ALA A 1 96 ? 12.863 -1.102 18.729 1.00 86.25 96 ALA A CA 1
ATOM 759 C C . ALA A 1 96 ? 11.349 -1.223 18.473 1.00 86.25 96 ALA A C 1
ATOM 761 O O . ALA A 1 96 ? 10.577 -1.326 19.422 1.00 86.25 96 ALA A O 1
ATOM 762 N N . GLU A 1 97 ? 10.920 -1.241 17.205 1.00 87.94 97 GLU A N 1
ATOM 763 C CA . GLU A 1 97 ? 9.507 -1.440 16.855 1.00 87.94 97 GLU A CA 1
ATOM 764 C C . GLU A 1 97 ? 9.058 -2.871 17.148 1.00 87.94 97 GLU A C 1
ATOM 766 O O . GLU A 1 97 ? 7.974 -3.084 17.673 1.00 87.94 97 GLU A O 1
ATOM 771 N N . THR A 1 98 ? 9.894 -3.859 16.827 1.00 88.44 98 THR A N 1
ATOM 772 C CA . THR A 1 98 ? 9.602 -5.263 17.120 1.00 88.44 98 THR A CA 1
ATOM 773 C C . THR A 1 98 ? 9.495 -5.485 18.632 1.00 88.44 98 THR A C 1
ATOM 775 O O . THR A 1 98 ? 8.507 -6.040 19.112 1.00 88.44 98 THR A O 1
ATOM 778 N N . ALA A 1 99 ? 10.469 -4.979 19.397 1.00 85.81 99 ALA A N 1
ATOM 779 C CA . ALA A 1 99 ? 10.525 -5.142 20.848 1.00 85.81 99 ALA A CA 1
ATOM 780 C C . ALA A 1 99 ? 9.377 -4.443 21.595 1.00 85.81 99 ALA A C 1
ATOM 782 O O . ALA A 1 99 ? 8.969 -4.922 22.651 1.00 85.81 99 ALA A O 1
ATOM 783 N N . SER A 1 100 ? 8.838 -3.339 21.062 1.00 84.56 100 SER A N 1
ATOM 784 C CA . SER A 1 100 ? 7.720 -2.625 21.694 1.00 84.56 100 SER A CA 1
ATOM 785 C C . SER A 1 100 ? 6.380 -3.353 21.572 1.00 84.56 100 SER A C 1
ATOM 787 O O . SER A 1 100 ? 5.432 -3.010 22.277 1.00 84.56 100 SER A O 1
ATOM 789 N N . VAL A 1 101 ? 6.301 -4.360 20.699 1.00 85.00 101 VAL A N 1
ATOM 790 C CA . VAL A 1 101 ? 5.056 -5.057 20.373 1.00 85.00 101 VAL A CA 1
ATOM 791 C C . VAL A 1 101 ? 5.073 -6.506 20.860 1.00 85.00 101 VAL A C 1
ATOM 793 O O . VAL A 1 101 ? 4.113 -6.959 21.482 1.00 85.00 101 VAL A O 1
ATOM 796 N N . SER A 1 102 ? 6.159 -7.246 20.626 1.00 84.62 102 SER A N 1
ATOM 797 C CA . SER A 1 102 ? 6.371 -8.565 21.231 1.00 84.62 102 SER A CA 1
ATOM 798 C C . SER A 1 102 ? 7.822 -9.005 21.080 1.00 84.62 102 SER A C 1
ATOM 800 O O . SER A 1 102 ? 8.405 -8.874 20.008 1.00 84.62 102 SER A O 1
ATOM 802 N N . TRP A 1 103 ? 8.374 -9.656 22.105 1.00 81.44 103 TRP A N 1
ATOM 803 C CA . TRP A 1 103 ? 9.689 -10.299 22.012 1.00 81.44 103 TRP A CA 1
ATOM 804 C C . TRP A 1 103 ? 9.738 -11.436 20.971 1.00 81.44 103 TRP A C 1
ATOM 806 O O . TRP A 1 103 ? 10.821 -11.801 20.526 1.00 81.44 103 TRP A O 1
ATOM 816 N N . THR A 1 104 ? 8.577 -11.973 20.570 1.00 84.31 104 THR A N 1
ATOM 817 C CA . THR A 1 104 ? 8.442 -13.023 19.536 1.00 84.31 104 THR A CA 1
ATOM 818 C C . THR A 1 104 ? 8.159 -12.482 18.136 1.00 84.31 104 THR A C 1
ATOM 820 O O . THR A 1 104 ? 8.066 -13.261 17.187 1.00 84.31 104 THR A O 1
ATOM 823 N N . ALA A 1 105 ? 7.974 -11.168 17.982 1.00 90.69 105 ALA A N 1
ATOM 824 C CA . ALA A 1 105 ? 7.728 -10.599 16.667 1.00 90.69 105 ALA A CA 1
ATOM 825 C C . ALA A 1 105 ? 8.994 -10.713 15.806 1.00 90.69 105 ALA A C 1
ATOM 827 O O . ALA A 1 105 ? 10.118 -10.509 16.264 1.00 90.69 105 ALA A O 1
ATOM 828 N N . LEU A 1 106 ? 8.811 -11.035 14.531 1.00 93.75 106 LEU A N 1
ATOM 829 C CA . LEU A 1 106 ? 9.890 -11.057 13.553 1.00 93.75 106 LEU A CA 1
ATOM 830 C C . LEU A 1 106 ? 10.181 -9.625 13.066 1.00 93.75 106 LEU A C 1
ATOM 832 O O . LEU A 1 106 ? 9.318 -8.747 13.164 1.00 93.75 106 LEU A O 1
ATOM 836 N N . PRO A 1 107 ? 11.372 -9.347 12.501 1.00 92.88 107 PRO A N 1
ATOM 837 C CA . PRO A 1 107 ? 11.746 -8.020 12.002 1.00 92.88 107 PRO A CA 1
ATOM 838 C C . PRO A 1 107 ? 11.070 -7.689 10.658 1.00 92.88 107 PRO A C 1
ATOM 840 O O . PRO A 1 107 ? 11.695 -7.158 9.738 1.00 92.88 107 PRO A O 1
ATOM 843 N N . ILE A 1 108 ? 9.783 -8.007 10.531 1.00 94.69 108 ILE A N 1
ATOM 844 C CA . ILE A 1 108 ? 8.931 -7.703 9.388 1.00 94.69 108 ILE A CA 1
ATOM 845 C C . ILE A 1 108 ? 7.580 -7.177 9.850 1.00 94.69 108 ILE A C 1
ATOM 847 O O . ILE A 1 108 ? 7.049 -7.594 10.878 1.00 94.69 108 ILE A O 1
ATOM 851 N N . LYS A 1 109 ? 7.011 -6.273 9.060 1.00 96.19 109 LYS A N 1
ATOM 852 C CA . LYS A 1 109 ? 5.692 -5.700 9.302 1.00 96.19 109 LYS A CA 1
ATOM 853 C C . LYS A 1 109 ? 4.974 -5.395 7.996 1.00 96.19 109 LYS A C 1
ATOM 855 O O . LYS A 1 109 ? 5.621 -5.077 7.007 1.00 96.19 109 LYS A O 1
ATOM 860 N N . VAL A 1 110 ? 3.652 -5.438 7.998 1.00 96.19 110 VAL A N 1
ATOM 861 C CA . VAL A 1 110 ? 2.818 -4.745 7.018 1.00 96.19 110 VAL A CA 1
ATOM 862 C C . VAL A 1 110 ? 2.425 -3.416 7.640 1.00 96.19 110 VAL A C 1
ATOM 864 O O . VAL A 1 110 ? 1.975 -3.401 8.781 1.00 96.19 110 VAL A O 1
ATOM 867 N N . GLN A 1 111 ? 2.603 -2.307 6.931 1.00 95.38 111 GLN A N 1
ATOM 868 C CA . GLN A 1 111 ? 2.187 -0.994 7.418 1.00 95.38 111 GLN A CA 1
ATOM 869 C C . GLN A 1 111 ? 1.441 -0.199 6.351 1.00 95.38 111 GLN A C 1
ATOM 871 O O . GLN A 1 111 ? 1.753 -0.314 5.166 1.00 95.38 111 GLN A O 1
ATOM 876 N N . GLY A 1 112 ? 0.491 0.619 6.789 1.00 92.38 112 GLY A N 1
ATOM 877 C CA . GLY A 1 112 ? -0.296 1.510 5.940 1.00 92.38 112 GLY A CA 1
ATOM 878 C C . GLY A 1 112 ? -0.934 2.634 6.750 1.00 92.38 112 GLY A C 1
ATOM 879 O O . GLY A 1 112 ? -0.874 2.631 7.984 1.00 92.38 112 GLY A O 1
ATOM 880 N N . SER A 1 113 ? -1.521 3.603 6.048 1.00 92.19 113 SER A N 1
ATOM 881 C CA . SER A 1 113 ? -2.205 4.752 6.655 1.00 92.19 113 SER A CA 1
ATOM 882 C C . SER A 1 113 ? -3.637 4.840 6.145 1.00 92.19 113 SER A C 1
ATOM 884 O O . SER A 1 113 ? -3.869 4.857 4.941 1.00 92.19 113 SER A O 1
ATOM 886 N N . VAL A 1 114 ? -4.599 4.944 7.057 1.00 92.81 114 VAL A N 1
ATOM 887 C CA . VAL A 1 114 ? -6.012 5.157 6.730 1.00 92.81 114 VAL A CA 1
ATOM 888 C C . VAL A 1 114 ? -6.333 6.632 6.935 1.00 92.81 114 VAL A C 1
ATOM 890 O O . VAL A 1 114 ? -6.209 7.146 8.044 1.00 92.81 114 VAL A O 1
ATOM 893 N N . PHE A 1 115 ? -6.720 7.319 5.861 1.00 90.00 115 PHE A N 1
ATOM 894 C CA . PHE A 1 115 ? -7.046 8.745 5.895 1.00 90.00 115 PHE A CA 1
ATOM 895 C C . PHE A 1 115 ? -8.470 8.988 6.400 1.00 90.00 115 PHE A C 1
ATOM 897 O O . PHE A 1 115 ? -9.419 8.443 5.829 1.00 90.00 115 PHE A O 1
ATOM 904 N N . VAL A 1 116 ? -8.605 9.825 7.429 1.00 92.19 116 VAL A N 1
ATOM 905 C CA . VAL A 1 116 ? -9.879 10.281 7.990 1.00 92.19 116 VAL A CA 1
ATOM 906 C C . VAL A 1 116 ? -10.080 11.743 7.603 1.00 92.19 116 VAL A C 1
ATOM 908 O O . VAL A 1 116 ? -9.420 12.631 8.138 1.00 92.19 116 VAL A O 1
ATOM 911 N N . ASP A 1 117 ? -10.980 11.987 6.655 1.00 86.00 117 ASP A N 1
ATOM 912 C CA . ASP A 1 117 ? -11.150 13.278 5.977 1.00 86.00 117 ASP A CA 1
ATOM 913 C C . ASP A 1 117 ? -12.299 14.137 6.517 1.00 86.00 117 ASP A C 1
ATOM 915 O O . ASP A 1 117 ? -12.361 15.327 6.211 1.00 86.00 117 ASP A O 1
ATOM 919 N N . GLY A 1 118 ? -13.180 13.579 7.352 1.00 85.81 118 GLY A N 1
ATOM 920 C CA . GLY A 1 118 ? -14.331 14.315 7.860 1.00 85.81 118 GLY A CA 1
ATOM 921 C C . GLY A 1 118 ? -14.866 13.851 9.217 1.00 85.81 118 GLY A C 1
ATOM 922 O O . GLY A 1 118 ? -14.609 12.726 9.660 1.00 85.81 118 GLY A O 1
ATOM 923 N N . PRO A 1 119 ? -15.657 14.712 9.885 1.00 92.25 119 PRO A N 1
ATOM 924 C CA . PRO A 1 119 ? -16.171 14.477 11.235 1.00 92.25 119 PRO A CA 1
ATOM 925 C C . PRO A 1 119 ? -17.233 13.372 11.310 1.00 92.25 119 PRO A C 1
ATOM 927 O O . PRO A 1 119 ? -17.602 12.960 12.412 1.00 92.25 119 PRO A O 1
ATOM 930 N N . GLN A 1 120 ? -17.745 12.912 10.164 1.00 94.44 120 GLN A N 1
ATOM 931 C CA . GLN A 1 120 ? -18.708 11.818 10.064 1.00 94.44 120 GLN A CA 1
ATOM 932 C C . GLN A 1 120 ? -18.099 10.457 10.415 1.00 94.44 120 GLN A C 1
ATOM 934 O O . GLN A 1 120 ? -18.834 9.579 10.854 1.00 94.44 120 GLN A O 1
ATOM 939 N N . ALA A 1 121 ? -16.783 10.273 10.261 1.00 96.44 121 ALA A N 1
ATOM 940 C CA . ALA A 1 121 ? -16.122 9.026 10.624 1.00 96.44 121 ALA A CA 1
ATOM 941 C C . ALA A 1 121 ? -16.111 8.856 12.150 1.00 96.44 121 ALA A C 1
ATOM 943 O O . ALA A 1 121 ? -15.543 9.669 12.885 1.00 96.44 121 ALA A O 1
ATOM 944 N N . ARG A 1 122 ? -16.758 7.794 12.635 1.00 97.31 122 ARG A N 1
ATOM 945 C CA . ARG A 1 122 ? -16.883 7.476 14.066 1.00 97.31 122 ARG A CA 1
ATOM 946 C C . ARG A 1 122 ? -16.185 6.193 14.458 1.00 97.31 122 ARG A C 1
ATOM 948 O O . ARG A 1 122 ? -15.723 6.099 15.594 1.00 97.31 122 ARG A O 1
ATOM 955 N N . TYR A 1 123 ? -16.073 5.240 13.540 1.00 97.81 123 TYR A N 1
ATOM 956 C CA . TYR A 1 123 ? -15.483 3.943 13.835 1.00 97.81 123 TYR A CA 1
ATOM 957 C C . TYR A 1 123 ? -14.530 3.490 12.735 1.00 97.81 123 TYR A C 1
ATOM 959 O O . TYR A 1 123 ? -14.657 3.891 11.578 1.00 97.81 123 TYR A O 1
ATOM 967 N N . ILE A 1 124 ? -13.597 2.619 13.103 1.00 98.00 124 ILE A N 1
ATOM 968 C CA . ILE A 1 124 ? -12.758 1.862 12.176 1.00 98.00 124 ILE A CA 1
ATOM 969 C C . ILE A 1 124 ? -12.855 0.376 12.507 1.00 98.00 124 ILE A C 1
ATOM 971 O O . ILE A 1 124 ? -12.788 -0.015 13.671 1.00 98.00 124 ILE A O 1
ATOM 975 N N . VAL A 1 125 ? -12.999 -0.456 11.482 1.00 98.12 125 VAL A N 1
ATOM 976 C CA . VAL A 1 125 ? -12.989 -1.917 11.597 1.00 98.12 125 VAL A CA 1
ATOM 977 C C . VAL A 1 125 ? -11.771 -2.456 10.863 1.00 98.12 125 VAL A C 1
ATOM 979 O O . VAL A 1 125 ? -11.595 -2.173 9.680 1.00 98.12 125 VAL A O 1
ATOM 982 N N . LEU A 1 126 ? -10.944 -3.231 11.564 1.00 98.19 126 LEU A N 1
ATOM 983 C CA . LEU A 1 126 ? -9.748 -3.883 11.038 1.00 98.19 126 LEU A CA 1
ATOM 984 C C . LEU A 1 126 ? -9.973 -5.393 10.954 1.00 98.19 126 LEU A C 1
ATOM 986 O O . LEU A 1 126 ? -10.271 -6.043 11.957 1.00 98.19 126 LEU A O 1
ATOM 990 N N . PHE A 1 127 ? -9.817 -5.947 9.758 1.00 98.12 127 PHE A N 1
ATOM 991 C CA . PHE A 1 127 ? -9.991 -7.371 9.456 1.00 98.12 127 PHE A CA 1
ATOM 992 C C . PHE A 1 127 ? -9.092 -7.765 8.274 1.00 98.12 127 PHE A C 1
ATOM 994 O O . PHE A 1 127 ? -8.305 -6.952 7.798 1.00 98.12 127 PHE A O 1
ATOM 1001 N N . THR A 1 128 ? -9.169 -9.007 7.801 1.00 98.19 128 THR A N 1
ATOM 1002 C CA . THR A 1 128 ? -8.501 -9.439 6.565 1.00 98.19 128 THR A CA 1
ATOM 1003 C C . THR A 1 128 ? -9.494 -10.193 5.681 1.00 98.19 128 THR A C 1
ATOM 1005 O O . THR A 1 128 ? -10.444 -10.791 6.179 1.00 98.19 128 THR A O 1
ATOM 1008 N N . THR A 1 129 ? -9.349 -10.122 4.360 1.00 98.00 129 THR A N 1
ATOM 1009 C CA . THR A 1 129 ? -10.314 -10.742 3.431 1.00 98.00 129 THR A CA 1
ATOM 1010 C C . THR A 1 129 ? -9.931 -12.172 3.091 1.00 98.00 129 THR A C 1
ATOM 1012 O O . THR A 1 129 ? -8.755 -12.522 3.141 1.00 98.00 129 THR A O 1
ATOM 1015 N N . GLU A 1 130 ? -10.880 -12.990 2.631 1.00 97.69 130 GLU A N 1
ATOM 1016 C CA . GLU A 1 130 ? -10.563 -14.336 2.127 1.00 97.69 130 GLU A CA 1
ATOM 1017 C C . GLU A 1 130 ? -9.565 -14.300 0.960 1.00 97.69 130 GLU A C 1
ATOM 1019 O O . GLU A 1 130 ? -8.636 -15.106 0.908 1.00 97.69 130 GLU A O 1
ATOM 1024 N N . LYS A 1 131 ? -9.688 -13.309 0.066 1.00 97.12 131 LYS A N 1
ATOM 1025 C CA . LYS A 1 131 ? -8.730 -13.091 -1.029 1.00 97.12 131 LYS A CA 1
ATOM 1026 C C . LYS A 1 131 ? -7.320 -12.816 -0.498 1.00 97.12 131 LYS A C 1
ATOM 1028 O O . LYS A 1 131 ? -6.348 -13.364 -1.020 1.00 97.12 131 LYS A O 1
ATOM 1033 N N . LEU A 1 132 ? -7.198 -11.972 0.529 1.00 97.00 132 LEU A N 1
ATOM 1034 C CA . LEU A 1 132 ? -5.910 -11.690 1.159 1.00 97.00 132 LEU A CA 1
ATOM 1035 C C . LEU A 1 132 ? -5.374 -12.917 1.897 1.00 97.00 132 LEU A C 1
ATOM 1037 O O . LEU A 1 132 ? -4.194 -13.209 1.747 1.00 97.00 132 LEU A O 1
ATOM 1041 N N . LEU A 1 133 ? -6.212 -13.669 2.609 1.00 97.88 133 LEU A N 1
ATOM 1042 C CA . LEU A 1 133 ? -5.825 -14.903 3.302 1.00 97.88 133 LEU A CA 1
ATOM 1043 C C . LEU A 1 133 ? -5.307 -15.989 2.355 1.00 97.88 133 LEU A C 1
ATOM 1045 O O . LEU A 1 133 ? -4.377 -16.711 2.700 1.00 97.88 133 LEU A O 1
ATOM 1049 N N . ALA A 1 134 ? -5.867 -16.080 1.149 1.00 97.50 134 ALA A N 1
ATOM 1050 C CA . ALA A 1 134 ? -5.399 -16.995 0.110 1.00 97.50 134 ALA A CA 1
ATOM 1051 C C . ALA A 1 134 ? -4.081 -16.545 -0.562 1.00 97.50 134 ALA A C 1
ATOM 1053 O O . ALA A 1 134 ? -3.569 -17.240 -1.441 1.00 97.50 134 ALA A O 1
ATOM 1054 N N . SER A 1 135 ? -3.533 -15.387 -0.178 1.00 96.56 135 SER A N 1
ATOM 1055 C CA . SER A 1 135 ? -2.371 -14.761 -0.816 1.00 96.56 135 SER A CA 1
ATOM 1056 C C . SER A 1 135 ? -1.098 -14.823 0.045 1.00 96.56 135 SER A C 1
ATOM 1058 O O . SER A 1 135 ? -1.085 -15.248 1.201 1.00 96.56 135 SER A O 1
ATOM 1060 N N . SER A 1 136 ? 0.019 -14.394 -0.546 1.00 96.12 136 SER A N 1
ATOM 1061 C CA . SER A 1 136 ? 1.291 -14.187 0.152 1.00 96.12 136 SER A CA 1
ATOM 1062 C C . SER A 1 136 ? 2.046 -13.006 -0.444 1.00 96.12 136 SER A C 1
ATOM 1064 O O . SER A 1 136 ? 1.981 -12.763 -1.653 1.00 96.12 136 SER A O 1
ATOM 1066 N N . SER A 1 137 ? 2.808 -12.308 0.393 1.00 92.62 137 SER A N 1
ATOM 1067 C CA . SER A 1 137 ? 3.606 -11.154 -0.020 1.00 92.62 137 SER A CA 1
ATOM 1068 C C . SER A 1 137 ? 5.081 -11.534 -0.171 1.00 92.62 137 SER A C 1
ATOM 1070 O O . SER A 1 137 ? 5.625 -12.227 0.693 1.00 92.62 137 SER A O 1
ATOM 1072 N N . PRO A 1 138 ? 5.761 -11.123 -1.257 1.00 91.00 138 PRO A N 1
ATOM 1073 C CA . PRO A 1 138 ? 7.196 -11.333 -1.390 1.00 91.00 138 PRO A CA 1
ATOM 1074 C C . PRO A 1 138 ? 7.964 -10.449 -0.399 1.00 91.00 138 PRO A C 1
ATOM 1076 O O . PRO A 1 138 ? 7.623 -9.286 -0.196 1.00 91.00 138 PRO A O 1
ATOM 1079 N N . PHE A 1 139 ? 9.032 -10.988 0.178 1.00 88.88 139 PHE A N 1
ATOM 1080 C CA . PHE A 1 139 ? 9.930 -10.274 1.078 1.00 88.88 139 PHE A CA 1
ATOM 1081 C C . PHE A 1 139 ? 11.380 -10.660 0.803 1.00 88.88 139 PHE A C 1
ATOM 1083 O O . PHE A 1 139 ? 11.667 -11.817 0.498 1.00 88.88 139 PHE A O 1
ATOM 1090 N N . VAL A 1 140 ? 12.298 -9.702 0.922 1.00 86.88 140 VAL A N 1
ATOM 1091 C CA . VAL A 1 140 ? 13.737 -9.963 0.815 1.00 86.88 140 VAL A CA 1
ATOM 1092 C C . VAL A 1 140 ? 14.313 -10.040 2.221 1.00 86.88 140 VAL A C 1
ATOM 1094 O O . VAL A 1 140 ? 14.463 -9.027 2.903 1.00 86.88 140 VAL A O 1
ATOM 1097 N N . ALA A 1 141 ? 14.610 -11.256 2.659 1.00 85.94 141 ALA A N 1
ATOM 1098 C CA . ALA A 1 141 ? 15.248 -11.511 3.937 1.00 85.94 141 ALA A CA 1
ATOM 1099 C C . ALA A 1 141 ? 16.772 -11.560 3.779 1.00 85.94 141 ALA A C 1
ATOM 1101 O O . ALA A 1 141 ? 17.290 -11.959 2.735 1.00 85.94 141 ALA A O 1
ATOM 1102 N N . MET A 1 142 ? 17.489 -11.191 4.841 1.00 81.44 142 MET A N 1
ATOM 1103 C CA . MET A 1 142 ? 18.913 -11.505 4.948 1.00 81.44 142 MET A CA 1
ATOM 1104 C C . MET A 1 142 ? 19.059 -13.011 5.154 1.00 81.44 142 MET A C 1
ATOM 1106 O O . MET A 1 142 ? 18.430 -13.572 6.052 1.00 81.44 142 MET A O 1
ATOM 1110 N N . SER A 1 143 ? 19.891 -13.650 4.343 1.00 80.31 143 SER A N 1
ATOM 1111 C CA . SER A 1 143 ? 20.283 -15.044 4.499 1.00 80.31 143 SER A CA 1
ATOM 1112 C C . SER A 1 143 ? 21.770 -15.151 4.830 1.00 80.31 143 SER A C 1
ATOM 1114 O O . SER A 1 143 ? 22.574 -14.238 4.595 1.00 80.31 143 SER A O 1
ATOM 1116 N N . THR A 1 144 ? 22.137 -16.276 5.432 1.00 79.62 144 THR A N 1
ATOM 1117 C CA . THR A 1 144 ? 23.528 -16.641 5.663 1.00 79.62 144 THR A CA 1
ATOM 1118 C C . THR A 1 144 ? 24.053 -17.441 4.479 1.00 79.62 144 THR A C 1
ATOM 1120 O O . THR A 1 144 ? 23.378 -18.329 3.958 1.00 79.62 144 THR A O 1
ATOM 1123 N N . LEU A 1 145 ? 25.268 -17.124 4.042 1.00 72.81 145 LEU A N 1
ATOM 1124 C CA . LEU A 1 145 ? 25.981 -17.901 3.038 1.00 72.81 145 LEU A CA 1
ATOM 1125 C C . LEU A 1 145 ? 26.900 -18.894 3.756 1.00 72.81 145 LEU A C 1
ATOM 1127 O O . LEU A 1 145 ? 27.721 -18.457 4.572 1.00 72.81 145 LEU A O 1
ATOM 1131 N N . PRO A 1 146 ? 26.787 -20.207 3.491 1.00 75.38 146 PRO A N 1
ATOM 1132 C CA . PRO A 1 146 ? 27.732 -21.167 4.031 1.00 75.38 146 PRO A CA 1
ATOM 1133 C C . PRO A 1 146 ? 29.102 -20.940 3.384 1.00 75.38 146 PRO A C 1
ATOM 1135 O O . PRO A 1 146 ? 29.238 -20.943 2.162 1.00 75.38 146 PRO A O 1
ATOM 1138 N N . VAL A 1 147 ? 30.123 -20.761 4.213 1.00 77.75 147 VAL A N 1
ATOM 1139 C CA . VAL A 1 147 ? 31.527 -20.744 3.808 1.00 77.75 147 VAL A CA 1
ATOM 1140 C C . VAL A 1 147 ? 32.147 -22.047 4.284 1.00 77.75 147 VAL A C 1
ATOM 1142 O O . VAL A 1 147 ? 32.251 -22.302 5.485 1.00 77.75 147 VAL A O 1
ATOM 1145 N N . ILE A 1 148 ? 32.527 -22.883 3.321 1.00 79.44 148 ILE A N 1
ATOM 1146 C CA . ILE A 1 148 ? 33.154 -24.181 3.561 1.00 79.44 148 ILE A CA 1
ATOM 1147 C C . ILE A 1 148 ? 34.625 -24.054 3.172 1.00 79.44 148 ILE A C 1
ATOM 1149 O O . ILE A 1 148 ? 34.950 -23.902 1.996 1.00 79.44 148 ILE A O 1
ATOM 1153 N N . VAL A 1 149 ? 35.511 -24.124 4.161 1.00 77.69 149 VAL A N 1
ATOM 1154 C CA . VAL A 1 149 ? 36.962 -24.248 3.965 1.00 77.69 149 VAL A CA 1
ATOM 1155 C C . VAL A 1 149 ? 37.443 -25.533 4.649 1.00 77.69 149 VAL A C 1
ATOM 1157 O O . VAL A 1 149 ? 36.771 -26.013 5.566 1.00 77.69 149 VAL A O 1
ATOM 1160 N N . PRO A 1 150 ? 38.569 -26.144 4.233 1.00 71.38 150 PRO A N 1
ATOM 1161 C CA . PRO A 1 150 ? 39.059 -27.366 4.868 1.00 71.38 150 PRO A CA 1
ATOM 1162 C C . PRO A 1 150 ? 39.183 -27.206 6.392 1.00 71.38 150 PRO A C 1
ATOM 1164 O O . PRO A 1 150 ? 39.947 -26.375 6.875 1.00 71.38 150 PRO A O 1
ATOM 1167 N N . GLY A 1 151 ? 38.401 -27.987 7.144 1.00 72.50 151 GLY A N 1
ATOM 1168 C CA . GLY A 1 151 ? 38.381 -27.976 8.612 1.00 72.50 151 GLY A CA 1
ATOM 1169 C C . GLY A 1 151 ? 37.436 -26.967 9.282 1.00 72.50 151 GLY A C 1
ATOM 1170 O O . GLY A 1 151 ? 37.312 -27.018 10.503 1.00 72.50 151 GLY A O 1
ATOM 1171 N N . ILE A 1 152 ? 36.748 -26.081 8.545 1.00 65.44 152 ILE A N 1
ATOM 1172 C CA . ILE A 1 152 ? 35.804 -25.102 9.120 1.00 65.44 152 ILE A CA 1
ATOM 1173 C C . ILE A 1 152 ? 34.561 -24.961 8.231 1.00 65.44 152 ILE A C 1
ATOM 1175 O O . ILE A 1 152 ? 34.651 -24.644 7.045 1.00 65.44 152 ILE A O 1
ATOM 1179 N N . VAL A 1 153 ? 33.384 -25.122 8.838 1.00 75.12 153 VAL A N 1
ATOM 1180 C CA . VAL A 1 153 ? 32.095 -24.723 8.257 1.00 75.12 153 VAL A CA 1
ATOM 1181 C C . VAL A 1 153 ? 31.611 -23.503 9.033 1.00 75.12 153 VAL A C 1
ATOM 1183 O O . VAL A 1 153 ? 31.363 -23.598 10.233 1.00 75.12 153 VAL A O 1
ATOM 1186 N N . THR A 1 154 ? 31.508 -22.352 8.370 1.00 80.81 154 THR A N 1
ATOM 1187 C CA . THR A 1 154 ? 30.996 -21.111 8.974 1.00 80.81 154 THR A CA 1
ATOM 1188 C C . THR A 1 154 ? 29.908 -20.486 8.102 1.00 80.81 154 THR A C 1
ATOM 1190 O O . THR A 1 154 ? 29.699 -20.892 6.962 1.00 80.81 154 THR A O 1
ATOM 1193 N N . ALA A 1 155 ? 29.178 -19.518 8.645 1.00 77.38 155 ALA A N 1
ATOM 1194 C CA . ALA A 1 155 ? 28.071 -18.842 7.988 1.00 77.38 155 ALA A CA 1
ATOM 1195 C C . ALA A 1 155 ? 28.332 -17.332 7.993 1.00 77.38 155 ALA A C 1
ATOM 1197 O O . ALA A 1 155 ? 28.433 -16.728 9.060 1.00 77.38 155 ALA A O 1
ATOM 1198 N N . LEU A 1 156 ? 28.435 -16.716 6.813 1.00 72.06 156 LEU A N 1
ATOM 1199 C CA . LEU A 1 156 ? 28.588 -15.266 6.699 1.00 72.06 156 LEU A CA 1
ATOM 1200 C C . LEU A 1 156 ? 27.229 -14.600 6.447 1.00 72.06 156 LEU A C 1
ATOM 1202 O O . LEU A 1 156 ? 26.505 -15.023 5.540 1.00 72.06 156 LEU A O 1
ATOM 1206 N N . PRO A 1 157 ? 26.861 -13.554 7.208 1.00 70.88 157 PRO A N 1
ATOM 1207 C CA . PRO A 1 157 ? 25.706 -12.734 6.874 1.00 70.88 157 PRO A CA 1
ATOM 1208 C C . PRO A 1 157 ? 26.009 -11.954 5.589 1.00 70.88 157 PRO A C 1
ATOM 1210 O O . PRO A 1 157 ? 27.043 -11.298 5.490 1.00 70.88 157 PRO A O 1
ATOM 1213 N N . GLY A 1 158 ? 25.118 -12.012 4.600 1.00 69.69 158 GLY A N 1
ATOM 1214 C CA . GLY A 1 158 ? 25.321 -11.253 3.359 1.00 69.69 158 GLY A CA 1
ATOM 1215 C C . GLY A 1 158 ? 24.517 -11.731 2.159 1.00 69.69 158 GLY A C 1
ATOM 1216 O O . GLY A 1 158 ? 24.423 -11.011 1.169 1.00 69.69 158 GLY A O 1
ATOM 1217 N N . GLY A 1 159 ? 23.906 -12.913 2.239 1.00 75.56 159 GLY A N 1
ATOM 1218 C CA . GLY A 1 159 ? 22.950 -13.346 1.233 1.00 75.56 159 GLY A CA 1
ATOM 1219 C C . GLY A 1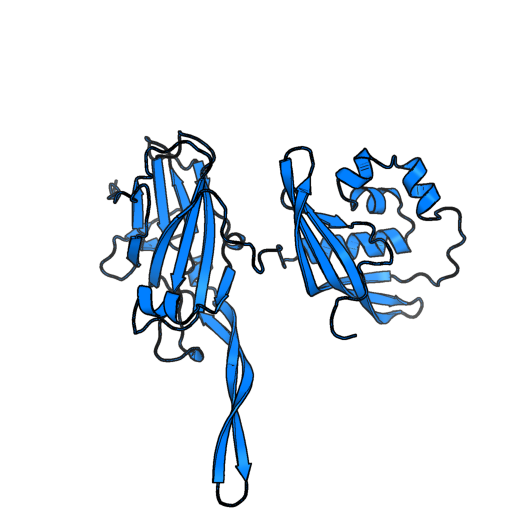 159 ? 21.649 -12.550 1.333 1.00 75.56 159 GLY A C 1
ATOM 1220 O O . GLY A 1 159 ? 21.244 -12.106 2.410 1.00 75.56 159 GLY A O 1
ATOM 1221 N N . GLN A 1 160 ? 20.982 -12.377 0.198 1.00 82.06 160 GLN A N 1
ATOM 1222 C CA . GLN A 1 160 ? 19.584 -11.971 0.150 1.00 82.06 160 GLN A CA 1
ATOM 1223 C C . GLN A 1 160 ? 18.775 -13.134 -0.393 1.00 82.06 160 GLN A C 1
ATOM 1225 O O . GLN A 1 160 ? 19.129 -13.736 -1.406 1.00 82.06 160 GLN A O 1
ATOM 1230 N N . GLU A 1 161 ? 17.666 -13.432 0.263 1.00 85.94 161 GLU A N 1
ATOM 1231 C CA . GLU A 1 161 ? 16.743 -14.456 -0.187 1.00 85.94 161 GLU A CA 1
ATOM 1232 C C . GLU A 1 161 ? 15.344 -13.878 -0.333 1.00 85.94 161 GLU A C 1
ATOM 1234 O O . GLU A 1 161 ? 14.845 -13.166 0.540 1.00 85.94 161 GLU A O 1
ATOM 1239 N N . ARG A 1 162 ? 14.691 -14.218 -1.445 1.00 87.94 162 ARG A N 1
ATOM 1240 C CA . ARG A 1 162 ? 13.278 -13.917 -1.650 1.00 87.94 162 ARG A CA 1
ATOM 1241 C C . ARG A 1 162 ? 12.439 -14.994 -0.976 1.00 87.94 162 ARG A C 1
ATOM 1243 O O . ARG A 1 162 ? 12.403 -16.130 -1.438 1.00 87.94 162 ARG A O 1
ATOM 1250 N N . VAL A 1 163 ? 11.733 -14.617 0.078 1.00 93.12 163 VAL A N 1
ATOM 1251 C CA . VAL A 1 163 ? 10.768 -15.466 0.781 1.00 93.12 163 VAL A CA 1
ATOM 1252 C C . VAL A 1 163 ? 9.347 -14.973 0.517 1.00 93.12 163 VAL A C 1
ATOM 1254 O O . VAL A 1 163 ? 9.123 -13.807 0.191 1.00 93.12 163 VAL A O 1
ATOM 1257 N N . ARG A 1 164 ? 8.365 -15.869 0.622 1.00 94.88 164 ARG A N 1
ATOM 1258 C CA . ARG A 1 164 ? 6.938 -15.533 0.530 1.00 94.88 164 ARG A CA 1
ATOM 1259 C C . ARG A 1 164 ? 6.348 -15.575 1.933 1.00 94.88 164 ARG A C 1
ATOM 1261 O O . ARG A 1 164 ? 6.255 -16.649 2.516 1.00 94.88 164 ARG A O 1
ATOM 1268 N N . ILE A 1 165 ? 5.945 -14.423 2.455 1.00 97.12 165 ILE A N 1
ATOM 1269 C CA . ILE A 1 165 ? 5.304 -14.319 3.766 1.00 97.12 165 ILE A CA 1
ATOM 1270 C C . ILE A 1 165 ? 3.821 -14.623 3.591 1.00 97.12 165 ILE A C 1
ATOM 1272 O O . ILE A 1 165 ? 3.120 -13.925 2.850 1.00 97.12 165 ILE A O 1
ATOM 1276 N N . ARG A 1 166 ? 3.345 -15.688 4.239 1.00 98.06 166 ARG A N 1
ATOM 1277 C CA . ARG A 1 166 ? 1.938 -16.093 4.154 1.00 98.06 166 ARG A CA 1
ATOM 1278 C C . ARG A 1 166 ? 1.065 -15.102 4.909 1.00 98.06 166 ARG A C 1
ATOM 1280 O O . ARG A 1 166 ? 1.426 -14.651 5.996 1.00 98.06 166 ARG A O 1
ATOM 1287 N N . HIS A 1 167 ? -0.087 -14.773 4.342 1.00 98.12 167 HIS A N 1
ATOM 1288 C CA . HIS A 1 167 ? -1.071 -13.992 5.073 1.00 98.12 167 HIS A CA 1
ATOM 1289 C C . HIS A 1 167 ? -1.799 -14.897 6.072 1.00 98.12 167 HIS A C 1
ATOM 1291 O O . HIS A 1 167 ? -1.952 -16.098 5.853 1.00 98.12 167 HIS A O 1
ATOM 1297 N N . SER A 1 168 ? -2.201 -14.325 7.198 1.00 98.12 168 SER A N 1
ATOM 1298 C CA . SER A 1 168 ? -2.783 -15.037 8.330 1.00 98.12 168 SER A CA 1
ATOM 1299 C C . SER A 1 168 ? -4.032 -14.313 8.822 1.00 98.12 168 SER A C 1
ATOM 1301 O O . SER A 1 168 ? -4.062 -13.081 8.809 1.00 98.12 168 SER A O 1
ATOM 1303 N N . PRO A 1 169 ? -5.048 -15.044 9.315 1.00 97.94 169 PRO A N 1
ATOM 1304 C CA . PRO A 1 169 ? -6.191 -14.432 9.992 1.00 97.94 169 PRO A CA 1
ATOM 1305 C C . PRO A 1 169 ? -5.812 -13.840 11.352 1.00 97.94 169 PRO A C 1
ATOM 1307 O O . PRO A 1 169 ? -6.609 -13.128 11.955 1.00 97.94 169 PRO A O 1
ATOM 1310 N N . PHE A 1 170 ? -4.607 -14.145 11.836 1.00 97.75 170 PHE A N 1
ATOM 1311 C CA . PHE A 1 170 ? -4.102 -13.760 13.142 1.00 97.75 170 PHE A CA 1
ATOM 1312 C C . PHE A 1 170 ? -2.834 -12.933 13.017 1.00 97.75 170 PHE A C 1
ATOM 1314 O O . PHE A 1 170 ? -1.994 -13.193 12.150 1.00 97.75 170 PHE A O 1
ATOM 1321 N N . GLY A 1 171 ? -2.666 -11.986 13.929 1.00 96.44 171 GLY A N 1
ATOM 1322 C CA . GLY A 1 171 ? -1.470 -11.165 13.986 1.00 96.44 171 GLY A CA 1
ATOM 1323 C C . GLY A 1 171 ? -1.427 -10.277 15.212 1.00 96.44 171 GLY A C 1
ATOM 1324 O O . GLY A 1 171 ? -2.400 -10.147 15.958 1.00 96.44 171 GLY A O 1
ATOM 1325 N N . MET A 1 172 ? -0.265 -9.662 15.395 1.00 96.69 172 MET A N 1
ATOM 1326 C CA . MET A 1 172 ? -0.067 -8.597 16.363 1.00 96.69 172 MET A CA 1
ATOM 1327 C C . MET A 1 172 ? -0.136 -7.264 15.628 1.00 96.69 172 MET A C 1
ATOM 1329 O O . MET A 1 172 ? 0.543 -7.091 14.612 1.00 96.69 172 MET A O 1
ATOM 1333 N N . ILE A 1 173 ? -0.985 -6.359 16.102 1.00 96.56 173 ILE A N 1
ATOM 1334 C CA . ILE A 1 173 ? -1.279 -5.091 15.442 1.00 96.56 173 ILE A CA 1
ATOM 1335 C C . ILE A 1 173 ? -1.004 -3.938 16.399 1.00 96.56 173 ILE A C 1
ATOM 1337 O O . ILE A 1 173 ? -1.277 -4.006 17.595 1.00 96.56 173 ILE A O 1
ATOM 1341 N N . HIS A 1 174 ? -0.462 -2.877 15.828 1.00 95.56 174 HIS A N 1
ATOM 1342 C CA . HIS A 1 174 ? -0.211 -1.590 16.441 1.00 95.56 174 HIS A CA 1
ATOM 1343 C C . HIS A 1 174 ? -0.973 -0.543 15.638 1.00 95.56 174 HIS A C 1
ATOM 1345 O O . HIS A 1 174 ? -0.867 -0.516 14.406 1.00 95.56 174 HIS A O 1
ATOM 1351 N N . ILE A 1 175 ? -1.715 0.314 16.331 1.00 96.12 175 ILE A N 1
ATOM 1352 C CA . ILE A 1 175 ? -2.359 1.481 15.734 1.00 96.12 175 ILE A CA 1
ATOM 1353 C C . ILE A 1 175 ? -1.957 2.757 16.465 1.00 96.12 175 ILE A C 1
ATOM 1355 O O . ILE A 1 175 ? -1.882 2.774 17.695 1.00 96.12 175 ILE A O 1
ATOM 1359 N N . ASP A 1 176 ? -1.725 3.816 15.699 1.00 95.12 176 ASP A N 1
ATOM 1360 C CA . ASP A 1 176 ? -1.439 5.158 16.202 1.00 95.12 176 ASP A CA 1
ATOM 1361 C C . ASP A 1 176 ? -2.137 6.220 15.345 1.00 95.12 176 ASP A C 1
ATOM 1363 O O . ASP A 1 176 ? -2.480 5.980 14.185 1.00 95.12 176 ASP A O 1
ATOM 1367 N N . ILE A 1 177 ? -2.409 7.379 15.945 1.00 95.06 177 ILE A N 1
ATOM 1368 C CA . ILE A 1 177 ? -3.062 8.510 15.279 1.00 95.06 177 ILE A CA 1
ATOM 1369 C C . ILE A 1 177 ? -2.033 9.601 15.031 1.00 95.06 177 ILE A C 1
ATOM 1371 O O . ILE A 1 177 ? -1.310 9.996 15.946 1.00 95.06 177 ILE A O 1
ATOM 1375 N N . ALA A 1 178 ? -2.008 10.123 13.808 1.00 92.38 178 ALA A N 1
ATOM 1376 C CA . ALA A 1 178 ? -1.031 11.113 13.386 1.00 92.38 178 ALA A CA 1
ATOM 1377 C C . ALA A 1 178 ? -1.627 12.181 12.461 1.00 92.38 178 ALA A C 1
ATOM 1379 O O . ALA A 1 178 ? -2.587 11.945 11.731 1.00 92.38 178 ALA A O 1
ATOM 1380 N N . ASP A 1 179 ? -1.001 13.358 12.451 1.00 87.88 179 ASP A N 1
ATOM 1381 C CA . ASP A 1 179 ? -1.339 14.464 11.538 1.00 87.88 179 ASP A CA 1
ATOM 1382 C C . ASP A 1 179 ? -0.761 14.284 10.129 1.00 87.88 179 ASP A C 1
ATOM 1384 O O . ASP A 1 179 ? -1.157 14.951 9.173 1.00 87.88 179 ASP A O 1
ATOM 1388 N N . LYS A 1 180 ? 0.212 13.384 9.990 1.00 78.81 180 LYS A N 1
ATOM 1389 C CA . LYS A 1 180 ? 0.901 13.084 8.736 1.00 78.81 180 LYS A CA 1
ATOM 1390 C C . LYS A 1 180 ? 0.786 11.588 8.464 1.00 78.81 180 LYS A C 1
ATOM 1392 O O . LYS A 1 180 ? 0.833 10.837 9.434 1.00 78.81 180 LYS A O 1
ATOM 1397 N N . PRO A 1 181 ? 0.677 11.163 7.194 1.00 76.50 181 PRO A N 1
ATOM 1398 C CA . PRO A 1 181 ? 0.754 9.746 6.863 1.00 76.50 181 PRO A CA 1
ATOM 1399 C C . PRO A 1 181 ? 2.130 9.193 7.249 1.00 76.50 181 PRO A C 1
ATOM 1401 O O . PRO A 1 181 ? 3.099 9.953 7.374 1.00 76.50 181 PRO A O 1
ATOM 1404 N N . LEU A 1 182 ? 2.240 7.866 7.372 1.00 73.69 182 LEU A N 1
ATOM 1405 C CA . LEU A 1 182 ? 3.548 7.224 7.466 1.00 73.69 182 LEU A CA 1
ATOM 1406 C C . LEU A 1 182 ? 4.384 7.680 6.265 1.00 73.69 182 LEU A C 1
ATOM 1408 O O . LEU A 1 182 ? 3.862 7.658 5.145 1.00 73.69 182 LEU A O 1
ATOM 1412 N N . PRO A 1 183 ? 5.656 8.079 6.471 1.00 62.44 183 PRO A N 1
ATOM 1413 C CA . PRO A 1 183 ? 6.522 8.443 5.365 1.00 62.44 183 PRO A CA 1
ATOM 1414 C C . PRO A 1 183 ? 6.505 7.283 4.380 1.00 62.44 183 PRO A C 1
ATOM 1416 O O . PRO A 1 183 ? 6.757 6.131 4.763 1.00 62.44 183 PRO A O 1
ATOM 1419 N N . VAL A 1 184 ? 6.137 7.598 3.138 1.00 54.50 184 VAL A N 1
ATOM 1420 C CA . VAL A 1 184 ? 5.962 6.651 2.038 1.00 54.50 184 VAL A CA 1
ATOM 1421 C C . VAL A 1 184 ? 7.351 6.172 1.622 1.00 54.50 184 VAL A C 1
ATOM 1423 O O . VAL A 1 184 ? 7.884 6.475 0.566 1.00 54.50 184 VAL A O 1
ATOM 1426 N N . THR A 1 185 ? 7.995 5.416 2.501 1.00 48.44 185 THR A N 1
ATOM 1427 C CA . THR A 1 185 ? 9.337 4.873 2.318 1.00 48.44 185 THR A CA 1
ATOM 1428 C C . THR A 1 185 ? 9.217 3.613 1.466 1.00 48.44 185 THR A C 1
ATOM 1430 O O . THR A 1 185 ? 9.477 2.519 1.927 1.00 48.44 185 THR A O 1
ATOM 1433 N N . GLU A 1 186 ? 8.770 3.770 0.216 1.00 47.69 186 GLU A N 1
ATOM 1434 C CA . GLU A 1 186 ? 8.223 2.802 -0.758 1.00 47.69 186 GLU A CA 1
ATOM 1435 C C . GLU A 1 186 ? 6.712 2.508 -0.619 1.00 47.69 186 GLU A C 1
ATOM 1437 O O . GLU A 1 186 ? 6.300 1.515 -0.019 1.00 47.69 186 GLU A O 1
ATOM 1442 N N . GLY A 1 187 ? 5.909 3.368 -1.245 1.00 44.16 187 GLY A N 1
ATOM 1443 C CA . GLY A 1 187 ? 4.478 3.197 -1.544 1.00 44.16 187 GLY A CA 1
ATOM 1444 C C . GLY A 1 187 ? 4.074 3.921 -2.836 1.00 44.16 187 GLY A C 1
ATOM 1445 O O . GLY A 1 187 ? 2.916 4.248 -3.046 1.00 44.16 187 GLY A O 1
ATOM 1446 N N . ILE A 1 188 ? 5.042 4.139 -3.727 1.00 54.88 188 ILE A N 1
ATOM 1447 C CA . ILE A 1 188 ? 4.776 4.285 -5.158 1.00 54.88 188 ILE A CA 1
ATOM 1448 C C . ILE A 1 188 ? 3.965 3.054 -5.574 1.00 54.88 188 ILE A C 1
ATOM 1450 O O . ILE A 1 188 ? 4.451 1.950 -5.305 1.00 54.88 188 ILE A O 1
ATOM 1454 N N . PRO A 1 189 ? 2.782 3.171 -6.210 1.00 57.47 189 PRO A N 1
ATOM 1455 C CA . PRO A 1 189 ? 2.128 2.012 -6.798 1.00 57.47 189 PRO A CA 1
ATOM 1456 C C . PRO A 1 189 ? 3.085 1.377 -7.804 1.00 57.47 189 PRO A C 1
ATOM 1458 O O . PRO A 1 189 ? 3.224 1.837 -8.932 1.00 57.47 189 PRO A O 1
ATOM 1461 N N . ARG A 1 190 ? 3.781 0.319 -7.376 1.00 57.38 190 ARG A N 1
ATOM 1462 C CA . ARG A 1 190 ? 4.712 -0.461 -8.204 1.00 57.38 190 ARG A CA 1
ATOM 1463 C C . ARG A 1 190 ? 3.962 -1.407 -9.159 1.00 57.38 190 ARG A C 1
ATOM 1465 O O . ARG A 1 190 ? 4.585 -2.247 -9.795 1.00 57.38 190 ARG A O 1
ATOM 1472 N N . GLY A 1 191 ? 2.633 -1.304 -9.208 1.00 59.78 191 GLY A N 1
ATOM 1473 C CA . GLY A 1 191 ? 1.743 -2.160 -9.983 1.00 59.78 191 GLY A CA 1
ATOM 1474 C C . GLY A 1 191 ? 1.576 -1.693 -11.424 1.00 59.78 191 GLY A C 1
ATOM 1475 O O . GLY A 1 191 ? 1.933 -0.568 -11.768 1.00 59.78 191 GLY A O 1
ATOM 1476 N N . ASP A 1 192 ? 0.988 -2.576 -12.230 1.00 70.50 192 ASP A N 1
ATOM 1477 C CA . ASP A 1 192 ? 0.735 -2.517 -13.678 1.00 70.50 192 ASP A CA 1
ATOM 1478 C C . ASP A 1 192 ? 0.432 -1.129 -14.268 1.00 70.50 192 ASP A C 1
ATOM 1480 O O . ASP A 1 192 ? 0.733 -0.877 -15.431 1.00 70.50 192 ASP A O 1
ATOM 1484 N N . ARG A 1 193 ? -0.119 -0.205 -13.475 1.00 82.44 193 ARG A N 1
ATOM 1485 C CA . ARG A 1 193 ? -0.378 1.185 -13.861 1.00 82.44 193 ARG A CA 1
ATOM 1486 C C . ARG A 1 193 ? 0.886 1.967 -14.230 1.00 82.44 193 ARG A C 1
ATOM 1488 O O . ARG A 1 193 ? 0.884 2.597 -15.281 1.00 82.44 193 ARG A O 1
ATOM 1495 N N . LEU A 1 194 ? 1.957 1.921 -13.429 1.00 86.56 194 LEU A N 1
ATOM 1496 C CA . LEU A 1 194 ? 3.215 2.594 -13.793 1.00 86.56 194 LEU A CA 1
ATOM 1497 C C . LEU A 1 194 ? 3.835 1.926 -15.025 1.00 86.56 194 LEU A C 1
ATOM 1499 O O . LEU A 1 194 ? 4.218 2.615 -15.962 1.00 86.56 194 LEU A O 1
ATOM 1503 N N . SER A 1 195 ? 3.860 0.590 -15.066 1.00 85.75 195 SER A N 1
ATOM 1504 C CA . SER A 1 195 ? 4.334 -0.167 -16.234 1.00 85.75 195 SER A CA 1
ATOM 1505 C C . SER A 1 195 ? 3.596 0.229 -17.517 1.00 85.75 195 SER A C 1
ATOM 1507 O O . SER A 1 195 ? 4.218 0.452 -18.555 1.00 85.75 195 SER A O 1
ATOM 1509 N N . LYS A 1 196 ? 2.269 0.388 -17.434 1.00 90.00 196 LYS A N 1
ATOM 1510 C CA . LYS A 1 196 ? 1.443 0.866 -18.543 1.00 90.00 196 LYS A CA 1
ATOM 1511 C C . LYS A 1 196 ? 1.790 2.306 -18.921 1.00 90.00 196 LYS A C 1
ATOM 1513 O O . LYS A 1 196 ? 2.017 2.567 -20.091 1.00 90.00 196 LYS A O 1
ATOM 1518 N N . A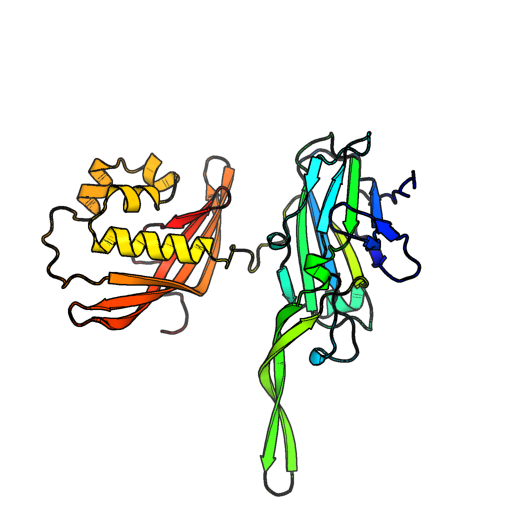RG A 1 197 ? 1.881 3.225 -17.954 1.00 93.56 197 ARG A N 1
ATOM 1519 C CA . ARG A 1 197 ? 2.227 4.636 -18.206 1.00 93.56 197 ARG A CA 1
ATOM 1520 C C . ARG A 1 197 ? 3.593 4.781 -18.884 1.00 93.56 197 ARG A C 1
ATOM 1522 O O . ARG A 1 197 ? 3.728 5.561 -19.820 1.00 93.56 197 ARG A O 1
ATOM 1529 N N . VAL A 1 198 ? 4.579 3.992 -18.461 1.00 92.75 198 VAL A N 1
ATOM 1530 C CA . VAL A 1 198 ? 5.896 3.908 -19.108 1.00 92.75 198 VAL A CA 1
ATOM 1531 C C . VAL A 1 198 ? 5.783 3.378 -20.538 1.00 92.75 198 VAL A C 1
ATOM 1533 O O . VAL A 1 198 ? 6.408 3.920 -21.448 1.00 92.75 198 VAL A O 1
ATOM 1536 N N . HIS A 1 199 ? 5.011 2.306 -20.747 1.00 93.94 199 HIS A N 1
ATOM 1537 C CA . HIS A 1 199 ? 4.771 1.761 -22.085 1.00 93.94 199 HIS A CA 1
ATOM 1538 C C . HIS A 1 199 ? 4.140 2.815 -23.004 1.00 93.94 199 HIS A C 1
ATOM 1540 O O . HIS A 1 199 ? 4.705 3.089 -24.062 1.00 93.94 199 HIS A O 1
ATOM 1546 N N . ASP A 1 200 ? 3.056 3.457 -22.559 1.00 95.12 200 ASP A N 1
ATOM 1547 C CA . ASP A 1 200 ? 2.343 4.500 -23.302 1.00 95.12 200 ASP A CA 1
ATOM 1548 C C . ASP A 1 200 ? 3.276 5.686 -23.636 1.00 95.12 200 ASP A C 1
ATOM 1550 O O . ASP A 1 200 ? 3.255 6.208 -24.753 1.00 95.12 200 ASP A O 1
ATOM 1554 N N . LEU A 1 201 ? 4.151 6.087 -22.702 1.00 95.31 201 LEU A N 1
ATOM 1555 C CA . LEU A 1 201 ? 5.120 7.168 -22.916 1.00 95.31 201 LEU A CA 1
ATOM 1556 C C . LEU A 1 201 ? 6.096 6.838 -24.044 1.00 95.31 201 LEU A C 1
ATOM 1558 O O . LEU A 1 201 ? 6.296 7.637 -24.954 1.00 95.31 201 LEU A O 1
ATOM 1562 N N . HIS A 1 202 ? 6.710 5.660 -24.015 1.00 93.62 202 HIS A N 1
ATOM 1563 C CA . HIS A 1 202 ? 7.688 5.312 -25.043 1.00 93.62 202 HIS A CA 1
ATOM 1564 C C . HIS A 1 202 ? 7.053 4.949 -26.381 1.00 93.62 202 HIS A C 1
ATOM 1566 O O . HIS A 1 202 ? 7.664 5.194 -27.427 1.00 93.62 202 HIS A O 1
ATOM 1572 N N . ALA A 1 203 ? 5.850 4.369 -26.364 1.00 93.25 203 ALA A N 1
ATOM 1573 C CA . ALA A 1 203 ? 5.078 4.132 -27.575 1.00 93.25 203 ALA A CA 1
ATOM 1574 C C . ALA A 1 203 ? 4.758 5.469 -28.253 1.00 93.25 203 ALA A C 1
ATOM 1576 O O . ALA A 1 203 ? 5.146 5.663 -29.403 1.00 93.25 203 ALA A O 1
ATOM 1577 N N . SER A 1 204 ? 4.203 6.434 -27.510 1.00 94.31 204 SER A N 1
ATOM 1578 C CA . SER A 1 204 ? 3.876 7.762 -28.048 1.00 94.31 204 SER A CA 1
ATOM 1579 C C . SER A 1 204 ? 5.099 8.519 -28.577 1.00 94.31 204 SER A C 1
ATOM 1581 O O . SER A 1 204 ? 5.035 9.105 -29.655 1.00 94.31 204 SER A O 1
ATOM 1583 N N . GLN A 1 205 ? 6.255 8.430 -27.908 1.00 91.50 205 GLN A N 1
ATOM 1584 C CA . GLN A 1 205 ? 7.516 8.994 -28.415 1.00 91.50 205 GLN A CA 1
ATOM 1585 C C . GLN A 1 205 ? 7.957 8.371 -29.749 1.00 91.50 205 GLN A C 1
ATOM 1587 O O . GLN A 1 205 ? 8.440 9.075 -30.637 1.00 91.50 205 GLN A O 1
ATOM 1592 N N . THR A 1 206 ? 7.817 7.051 -29.895 1.00 89.56 206 THR A N 1
ATOM 1593 C CA . THR A 1 206 ? 8.268 6.345 -31.105 1.00 89.56 206 THR A CA 1
ATOM 1594 C C . THR A 1 206 ? 7.287 6.505 -32.265 1.00 89.56 206 THR A C 1
ATOM 1596 O O . THR A 1 206 ? 7.696 6.560 -33.419 1.00 89.56 206 THR A O 1
ATOM 1599 N N . GLU A 1 207 ? 5.998 6.620 -31.963 1.00 91.06 207 GLU A N 1
ATOM 1600 C CA . GLU A 1 207 ? 4.924 6.829 -32.940 1.00 91.06 207 GLU A CA 1
ATOM 1601 C C . GLU A 1 207 ? 4.715 8.315 -33.277 1.00 91.06 207 GLU A C 1
ATOM 1603 O O . GLU A 1 207 ? 3.913 8.645 -34.148 1.00 91.06 207 GLU A O 1
ATOM 1608 N N . ASN A 1 208 ? 5.459 9.211 -32.617 1.00 90.56 208 ASN A N 1
ATOM 1609 C CA . ASN A 1 208 ? 5.303 10.664 -32.705 1.00 90.56 208 ASN A CA 1
ATOM 1610 C C . ASN A 1 208 ? 3.875 11.137 -32.344 1.00 90.56 208 ASN A C 1
ATOM 1612 O O . ASN A 1 208 ? 3.382 12.141 -32.867 1.00 90.56 208 ASN A O 1
ATOM 1616 N N . ASP A 1 209 ? 3.206 10.417 -31.439 1.00 94.19 209 ASP A N 1
ATOM 1617 C CA . ASP A 1 209 ? 1.903 10.784 -30.885 1.00 94.19 209 ASP A CA 1
ATOM 1618 C C . ASP A 1 209 ? 2.087 11.832 -29.782 1.00 94.19 209 ASP A C 1
ATOM 1620 O O . ASP A 1 209 ? 2.140 11.550 -28.581 1.00 94.19 209 ASP A O 1
ATOM 1624 N N . MET A 1 210 ? 2.215 13.083 -30.219 1.00 94.00 210 MET A N 1
ATOM 1625 C CA . MET A 1 210 ? 2.453 14.206 -29.318 1.00 94.00 210 MET A CA 1
ATOM 1626 C C . MET A 1 210 ? 1.317 14.412 -28.316 1.00 94.00 210 MET A C 1
ATOM 1628 O O . MET A 1 210 ? 1.583 14.861 -27.203 1.00 94.00 210 MET A O 1
ATOM 1632 N N . THR A 1 211 ? 0.074 14.093 -28.685 1.00 96.31 211 THR A N 1
ATOM 1633 C CA . THR A 1 211 ? -1.089 14.268 -27.808 1.00 96.31 211 THR A CA 1
ATOM 1634 C C . THR A 1 211 ? -1.001 13.324 -26.617 1.00 96.31 211 THR A C 1
ATOM 1636 O O . THR A 1 211 ? -1.019 13.796 -25.480 1.00 96.31 211 THR A O 1
ATOM 1639 N N . THR A 1 212 ? -0.792 12.027 -26.859 1.00 96.00 212 THR A N 1
ATOM 1640 C CA . THR A 1 212 ? -0.621 11.048 -25.775 1.00 96.00 212 THR A CA 1
ATOM 1641 C C . THR A 1 212 ? 0.598 11.376 -24.916 1.00 96.00 212 THR A C 1
ATOM 1643 O O . THR A 1 212 ? 0.521 11.326 -23.687 1.00 96.00 212 THR A O 1
ATOM 1646 N N . TRP A 1 213 ? 1.718 11.781 -25.528 1.00 95.75 213 TRP A N 1
ATOM 1647 C CA . TRP A 1 213 ? 2.903 12.187 -24.767 1.00 95.75 213 TRP A CA 1
ATOM 1648 C C . TRP A 1 213 ? 2.595 13.382 -23.848 1.00 95.75 213 TRP A C 1
ATOM 1650 O O . TRP A 1 213 ? 2.918 13.352 -22.661 1.00 95.75 213 TRP A O 1
ATOM 1660 N N . TYR A 1 214 ? 1.897 14.404 -24.344 1.00 96.31 214 TYR A N 1
ATOM 1661 C CA . TYR A 1 214 ? 1.510 15.562 -23.537 1.00 96.31 214 TYR A CA 1
ATOM 1662 C C . TYR A 1 214 ? 0.546 15.200 -22.393 1.00 96.31 214 TYR A C 1
ATOM 1664 O O . TYR A 1 214 ? 0.688 15.691 -21.269 1.00 96.31 214 TYR A O 1
ATOM 1672 N N . GLU A 1 215 ? -0.399 14.289 -22.623 1.00 96.25 215 GLU A N 1
ATOM 1673 C CA . GLU A 1 215 ? -1.310 13.776 -21.587 1.00 96.25 215 GLU A CA 1
ATOM 1674 C C . GLU A 1 215 ? -0.600 12.953 -20.500 1.00 96.25 215 GLU A C 1
ATOM 1676 O O . GLU A 1 215 ? -1.081 12.849 -19.367 1.00 96.25 215 GLU A O 1
ATOM 1681 N N . LEU A 1 216 ? 0.576 12.408 -20.806 1.00 96.50 216 LEU A N 1
ATOM 1682 C CA . LEU A 1 216 ? 1.411 11.696 -19.842 1.00 96.50 216 LEU A CA 1
ATOM 1683 C C . LEU A 1 216 ? 2.279 12.625 -18.989 1.00 96.50 216 LEU A C 1
ATOM 1685 O O . LEU A 1 216 ? 2.802 12.171 -17.975 1.00 96.50 216 LEU A O 1
ATOM 1689 N N . THR A 1 217 ? 2.411 13.905 -19.347 1.00 95.94 217 THR A N 1
ATOM 1690 C CA . THR A 1 217 ? 3.133 14.889 -18.522 1.00 95.94 217 THR A CA 1
ATOM 1691 C C . THR A 1 217 ? 2.370 15.235 -17.240 1.00 95.94 217 THR A C 1
ATOM 1693 O O . THR A 1 217 ? 1.173 14.963 -17.119 1.00 95.94 217 THR A O 1
ATOM 1696 N N . THR A 1 218 ? 3.038 15.834 -16.254 1.00 93.06 218 THR A N 1
ATOM 1697 C CA . THR A 1 218 ? 2.353 16.270 -15.028 1.00 93.06 218 THR A CA 1
ATOM 1698 C C . THR A 1 218 ? 1.313 17.358 -15.310 1.00 93.06 218 THR A C 1
ATOM 1700 O O . THR A 1 218 ? 1.488 18.159 -16.235 1.00 93.06 218 THR A O 1
ATOM 1703 N N . PRO A 1 219 ? 0.239 17.456 -14.498 1.00 90.69 219 PRO A N 1
ATOM 1704 C CA . PRO A 1 219 ? -0.682 18.590 -14.567 1.00 90.69 219 PRO A CA 1
ATOM 1705 C C . PRO A 1 219 ? 0.044 19.942 -14.520 1.00 90.69 219 PRO A C 1
ATOM 1707 O O . PRO A 1 219 ? -0.274 20.826 -15.306 1.00 90.69 219 PRO A O 1
ATOM 1710 N N . PHE A 1 220 ? 1.083 20.060 -13.689 1.00 89.31 220 PHE A N 1
ATOM 1711 C CA . PHE A 1 220 ? 1.903 21.265 -13.590 1.00 89.31 220 PHE A CA 1
ATOM 1712 C C . PHE A 1 220 ? 2.600 21.637 -14.906 1.00 89.31 220 PHE A C 1
ATOM 1714 O O . PHE A 1 220 ? 2.565 22.801 -15.304 1.00 89.31 220 PHE A O 1
ATOM 1721 N N . ILE A 1 221 ? 3.193 20.669 -15.620 1.00 90.31 221 ILE A N 1
ATOM 1722 C CA . ILE A 1 221 ? 3.780 20.932 -16.943 1.00 90.31 221 ILE A CA 1
ATOM 1723 C C . ILE A 1 221 ? 2.704 21.459 -17.887 1.00 90.31 221 ILE A C 1
ATOM 1725 O O . ILE A 1 221 ? 2.922 22.472 -18.544 1.00 90.31 221 ILE A O 1
ATOM 1729 N N . ARG A 1 222 ? 1.523 20.834 -17.921 1.00 93.94 222 ARG A N 1
ATOM 1730 C CA . ARG A 1 222 ? 0.435 21.278 -18.804 1.00 93.94 222 ARG A CA 1
ATOM 1731 C C . ARG A 1 222 ? -0.095 22.671 -18.467 1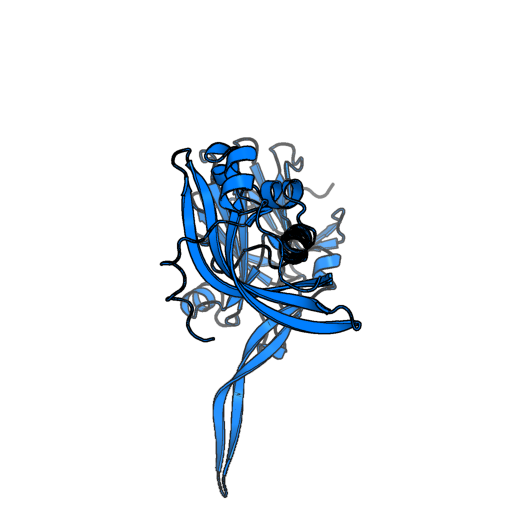.00 93.94 222 ARG A C 1
ATOM 1733 O O . ARG A 1 222 ? -0.458 23.415 -19.371 1.00 93.94 222 ARG A O 1
ATOM 1740 N N . GLU A 1 223 ? -0.116 23.035 -17.188 1.00 92.12 223 GLU A N 1
ATOM 1741 C CA . GLU A 1 223 ? -0.497 24.376 -16.732 1.00 92.12 223 GLU A CA 1
ATOM 1742 C C . GLU A 1 223 ? 0.511 25.448 -17.183 1.00 92.12 223 GLU A C 1
ATOM 1744 O O . GLU A 1 223 ? 0.120 26.572 -17.501 1.00 92.12 223 GLU A O 1
ATOM 1749 N N . LYS A 1 224 ? 1.808 25.119 -17.212 1.00 92.31 224 LYS A N 1
ATOM 1750 C CA . LYS A 1 224 ? 2.891 26.067 -17.533 1.00 92.31 224 LYS A CA 1
ATOM 1751 C C . LYS A 1 224 ? 3.301 26.070 -19.004 1.00 92.31 224 LYS A C 1
ATOM 1753 O O . LYS A 1 224 ? 3.849 27.063 -19.475 1.00 92.31 224 LYS A O 1
ATOM 1758 N N . MET A 1 225 ? 3.052 24.978 -19.715 1.00 94.50 225 MET A N 1
ATOM 1759 C CA . MET A 1 225 ? 3.489 24.748 -21.085 1.00 94.50 225 MET A CA 1
ATOM 1760 C C . MET A 1 225 ? 2.298 24.270 -21.922 1.00 94.50 225 MET A C 1
ATOM 1762 O O . MET A 1 225 ? 1.934 23.091 -21.870 1.00 94.50 225 MET A O 1
ATOM 1766 N N . PRO A 1 226 ? 1.674 25.162 -22.710 1.00 96.12 226 PRO A N 1
ATOM 1767 C CA . PRO A 1 226 ? 0.619 24.785 -23.641 1.00 96.12 2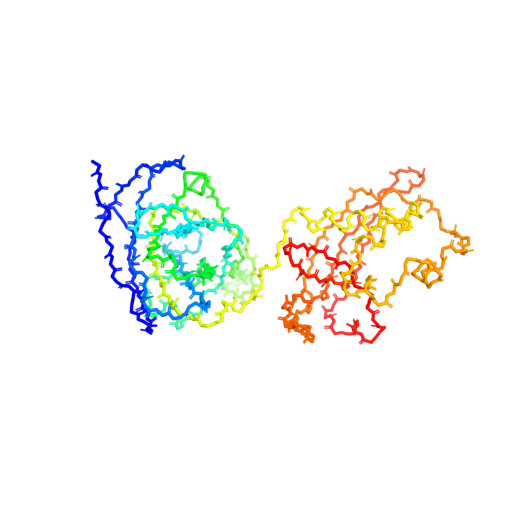26 PRO A CA 1
ATOM 1768 C C . PRO A 1 226 ? 1.104 23.763 -24.674 1.00 96.12 226 PRO A C 1
ATOM 1770 O O . PRO A 1 226 ? 2.288 23.709 -25.011 1.00 96.12 226 PRO A O 1
ATOM 1773 N N . PHE A 1 227 ? 0.173 22.991 -25.235 1.00 95.94 227 PHE A N 1
ATOM 1774 C CA . PHE A 1 227 ? 0.483 21.900 -26.162 1.00 95.94 227 PHE A CA 1
ATOM 1775 C C . PHE A 1 227 ? 1.361 22.315 -27.357 1.00 95.94 227 PHE A C 1
ATOM 1777 O O . PHE A 1 227 ? 2.320 21.619 -27.687 1.00 95.94 227 PHE A O 1
ATOM 1784 N N . ASP A 1 228 ? 1.096 23.470 -27.974 1.00 94.94 228 ASP A N 1
ATOM 1785 C CA . ASP A 1 228 ? 1.893 23.958 -29.109 1.00 94.94 228 ASP A CA 1
ATOM 1786 C C . ASP A 1 228 ? 3.341 24.282 -28.712 1.00 94.94 228 ASP A C 1
ATOM 1788 O O . ASP A 1 228 ? 4.276 24.024 -29.474 1.00 94.94 228 ASP A O 1
ATOM 1792 N N . GLN A 1 229 ? 3.544 24.800 -27.496 1.00 94.25 229 GLN A N 1
ATOM 1793 C CA . GLN A 1 229 ? 4.879 25.032 -26.951 1.00 94.25 229 GLN A CA 1
ATOM 1794 C C . GLN A 1 229 ? 5.583 23.702 -26.666 1.00 94.25 229 GLN A C 1
ATOM 1796 O O . GLN A 1 229 ? 6.729 23.527 -27.076 1.00 94.25 229 GLN A O 1
ATOM 1801 N N . PHE A 1 230 ? 4.884 22.741 -26.059 1.00 93.94 230 PHE A N 1
ATOM 1802 C CA . PHE A 1 230 ? 5.412 21.398 -25.818 1.00 93.94 230 PHE A CA 1
ATOM 1803 C C . PHE A 1 230 ? 5.856 20.717 -27.119 1.00 93.94 230 PHE A C 1
ATOM 1805 O O . PHE A 1 230 ? 6.968 20.195 -27.205 1.00 93.94 230 PHE A O 1
ATOM 1812 N N . LYS A 1 231 ? 5.035 20.787 -28.176 1.00 93.25 231 LYS A N 1
ATOM 1813 C CA . LYS A 1 231 ? 5.376 20.259 -29.506 1.00 93.25 231 LYS A CA 1
ATOM 1814 C C . LYS A 1 231 ? 6.655 20.864 -30.077 1.00 93.25 231 LYS A C 1
ATOM 1816 O O . LYS A 1 231 ? 7.465 20.143 -30.670 1.00 93.25 231 LYS A O 1
ATOM 1821 N N . LYS A 1 232 ? 6.823 22.176 -29.912 1.00 91.75 232 LYS A N 1
ATOM 1822 C CA . LYS A 1 232 ? 8.004 22.910 -30.370 1.00 91.75 232 LYS A CA 1
ATOM 1823 C C . LYS A 1 232 ? 9.255 22.506 -29.586 1.00 91.75 232 LYS A C 1
ATOM 1825 O O . LYS A 1 232 ? 10.295 22.267 -30.195 1.00 91.75 232 LYS A O 1
ATOM 1830 N N . GLU A 1 233 ? 9.161 22.406 -28.262 1.00 89.62 233 GLU A N 1
ATOM 1831 C CA . GLU A 1 233 ? 10.298 22.083 -27.387 1.00 89.62 233 GLU A CA 1
ATOM 1832 C C . GLU A 1 233 ? 10.751 20.625 -27.506 1.00 89.62 233 GLU A C 1
ATOM 1834 O O . GLU A 1 233 ? 11.951 20.359 -27.573 1.00 89.62 233 GLU A O 1
ATOM 1839 N N . MET A 1 234 ? 9.814 19.685 -27.653 1.00 88.44 234 MET A N 1
ATOM 1840 C CA . MET A 1 234 ? 10.129 18.265 -27.861 1.00 88.44 234 MET A CA 1
ATOM 1841 C C . MET A 1 234 ? 10.624 17.953 -29.282 1.00 88.44 234 MET A C 1
ATOM 1843 O O . MET A 1 234 ? 10.943 16.808 -29.596 1.00 88.44 234 MET A O 1
ATOM 1847 N N . GLY A 1 235 ? 10.728 18.969 -30.145 1.00 82.69 235 GLY A N 1
ATOM 1848 C CA . GLY A 1 235 ? 11.324 18.842 -31.469 1.00 82.69 235 GLY A CA 1
ATOM 1849 C C . GLY A 1 235 ? 10.486 18.016 -32.440 1.00 82.69 235 GLY A C 1
ATOM 1850 O O . GLY A 1 235 ? 11.067 17.318 -33.267 1.00 82.69 235 GLY A O 1
ATOM 1851 N N . SER A 1 236 ? 9.152 18.112 -32.370 1.00 71.75 236 SER A N 1
ATOM 1852 C CA . SER A 1 236 ? 8.237 17.378 -33.268 1.00 71.75 236 SER A CA 1
ATOM 1853 C C . SER A 1 236 ? 8.454 17.658 -34.767 1.00 71.75 236 SER A C 1
ATOM 1855 O O . SER A 1 236 ? 8.040 16.856 -35.600 1.00 71.75 236 SER A O 1
ATOM 1857 N N . ASP A 1 237 ? 9.162 18.741 -35.105 1.00 68.50 237 ASP A N 1
ATOM 1858 C CA . ASP A 1 237 ? 9.542 19.106 -36.477 1.00 68.50 237 ASP A CA 1
ATOM 1859 C C . ASP A 1 237 ? 10.868 18.473 -36.948 1.00 68.50 237 ASP A C 1
ATOM 1861 O O . ASP A 1 237 ? 11.276 18.657 -38.097 1.00 68.50 237 ASP A O 1
ATOM 1865 N N . ARG A 1 238 ? 11.588 17.748 -36.079 1.00 67.25 238 ARG A N 1
ATOM 1866 C CA . ARG A 1 238 ? 12.840 17.080 -36.460 1.00 67.25 238 ARG A CA 1
ATOM 1867 C C . ARG A 1 238 ? 12.526 15.732 -37.115 1.00 67.25 238 ARG A C 1
ATOM 1869 O O . ARG A 1 238 ? 11.794 14.939 -36.523 1.00 67.25 238 ARG A O 1
ATOM 1876 N N . PRO A 1 239 ? 13.104 15.420 -38.291 1.00 63.38 239 PRO A N 1
ATOM 1877 C CA . PRO A 1 239 ? 12.988 14.088 -38.871 1.00 63.38 239 PRO A CA 1
ATOM 1878 C C . PRO A 1 239 ? 13.496 13.056 -37.860 1.00 63.38 239 PRO A C 1
ATOM 1880 O O . PRO A 1 239 ? 14.624 13.168 -37.373 1.00 63.38 239 PRO A O 1
ATOM 1883 N N . GLN A 1 240 ? 12.678 12.060 -37.515 1.00 66.38 240 GLN A N 1
ATOM 1884 C CA . GLN A 1 240 ? 13.153 10.956 -36.689 1.00 66.38 240 GLN A CA 1
ATOM 1885 C C . GLN A 1 240 ? 14.139 10.122 -37.519 1.00 66.38 240 GLN A C 1
ATOM 1887 O O . GLN A 1 240 ? 13.746 9.308 -38.345 1.00 66.38 240 GLN A O 1
ATOM 1892 N N . GLU A 1 241 ? 15.438 10.324 -37.303 1.00 63.47 241 GLU A N 1
ATOM 1893 C CA . GLU A 1 241 ? 16.500 9.557 -37.978 1.00 63.47 241 GLU A CA 1
ATOM 1894 C C . GLU A 1 241 ? 16.618 8.106 -37.471 1.00 63.47 241 GLU A C 1
ATOM 1896 O O . GLU A 1 241 ? 17.417 7.323 -37.984 1.00 63.47 241 GLU A O 1
ATOM 1901 N N . LYS A 1 242 ? 15.851 7.719 -36.444 1.00 70.06 242 LYS A N 1
ATOM 1902 C CA . LYS A 1 242 ? 15.934 6.387 -35.835 1.00 70.06 242 LYS A CA 1
ATOM 1903 C C . LYS A 1 242 ? 14.940 5.429 -36.483 1.00 70.06 242 LYS A C 1
ATOM 1905 O O . LYS A 1 242 ? 13.784 5.773 -36.695 1.00 70.06 242 LYS A O 1
ATOM 1910 N N . ALA A 1 243 ? 15.400 4.205 -36.747 1.00 73.44 243 ALA A N 1
ATOM 1911 C CA . ALA A 1 243 ? 14.542 3.115 -37.199 1.00 73.44 243 ALA A CA 1
ATOM 1912 C C . ALA A 1 243 ? 13.366 2.909 -36.218 1.00 73.44 243 ALA A C 1
ATOM 1914 O O . ALA A 1 243 ? 13.580 2.998 -35.003 1.00 73.44 243 ALA A O 1
ATOM 1915 N N . PRO A 1 244 ? 12.147 2.631 -36.716 1.00 79.81 244 PRO A N 1
ATOM 1916 C CA . PRO A 1 244 ? 10.965 2.497 -35.875 1.00 79.81 244 PRO A CA 1
ATOM 1917 C C . PRO A 1 244 ? 11.138 1.314 -34.917 1.00 79.81 244 PRO A C 1
ATOM 1919 O O . PRO A 1 244 ? 11.316 0.173 -35.341 1.00 79.81 244 PRO A O 1
ATOM 1922 N N . LEU A 1 245 ? 11.100 1.591 -33.614 1.00 90.06 245 LEU A N 1
ATOM 1923 C CA . LEU A 1 245 ? 11.089 0.572 -32.569 1.00 90.06 245 LEU A CA 1
ATOM 1924 C C . LEU A 1 245 ? 9.648 0.343 -32.112 1.00 90.06 245 LEU A C 1
ATOM 1926 O O . LEU A 1 245 ? 8.946 1.280 -31.752 1.00 90.06 245 LEU A O 1
ATOM 1930 N N . LYS A 1 246 ? 9.193 -0.907 -32.056 1.00 93.12 246 LYS A N 1
ATOM 1931 C CA . LYS A 1 246 ? 7.884 -1.221 -31.471 1.00 93.12 246 LYS A CA 1
ATOM 1932 C C . LYS A 1 246 ? 8.040 -1.491 -29.982 1.00 93.12 246 LYS A C 1
ATOM 1934 O O . LYS A 1 246 ? 8.613 -2.515 -29.617 1.00 93.12 246 LYS A O 1
ATOM 1939 N N . ILE A 1 247 ? 7.515 -0.624 -29.121 1.00 94.56 247 ILE A N 1
ATOM 1940 C CA . ILE A 1 247 ? 7.569 -0.830 -27.667 1.00 94.56 247 ILE A CA 1
ATOM 1941 C C . ILE A 1 247 ? 6.634 -1.976 -27.264 1.00 94.56 247 ILE A C 1
ATOM 1943 O O . ILE A 1 247 ? 5.432 -1.951 -27.527 1.00 94.56 247 ILE A O 1
ATOM 1947 N N . THR A 1 248 ? 7.183 -2.995 -26.606 1.00 91.88 248 THR A N 1
ATOM 1948 C CA . THR A 1 248 ? 6.442 -4.182 -26.150 1.00 91.88 248 THR A CA 1
ATOM 1949 C C . THR A 1 248 ? 6.348 -4.291 -24.633 1.00 91.88 248 THR A C 1
ATOM 1951 O O . THR A 1 248 ? 5.633 -5.156 -24.139 1.00 91.88 248 THR A O 1
ATOM 1954 N N . GLY A 1 249 ? 7.059 -3.446 -23.881 1.00 88.88 249 GLY A N 1
ATOM 1955 C CA . GLY A 1 249 ? 6.937 -3.402 -22.427 1.00 88.88 249 GLY A CA 1
ATOM 1956 C C . GLY A 1 249 ? 7.705 -2.253 -21.785 1.00 88.88 249 GLY A C 1
ATOM 1957 O O . GLY A 1 249 ? 8.733 -1.815 -22.304 1.00 88.88 249 GLY A O 1
ATOM 1958 N N . GLY A 1 250 ? 7.206 -1.808 -20.636 1.00 88.12 250 GLY A N 1
ATOM 1959 C CA . GLY A 1 250 ? 7.840 -0.845 -19.746 1.00 88.12 250 GLY A CA 1
ATOM 1960 C C . GLY A 1 250 ? 7.701 -1.335 -18.310 1.00 88.12 250 GLY A C 1
ATOM 1961 O O . GLY A 1 250 ? 6.601 -1.673 -17.889 1.00 88.12 250 GLY A O 1
ATOM 1962 N N . GLU A 1 251 ? 8.802 -1.430 -17.573 1.00 83.75 251 GLU A N 1
ATOM 1963 C CA . GLU A 1 251 ? 8.813 -1.934 -16.197 1.00 83.75 251 GLU A CA 1
ATOM 1964 C C . GLU A 1 251 ? 9.649 -1.015 -15.307 1.00 83.75 251 GLU A C 1
ATOM 1966 O O . GLU A 1 251 ? 10.765 -0.632 -15.666 1.00 83.75 251 GLU A O 1
ATOM 1971 N N . LEU A 1 252 ? 9.155 -0.710 -14.107 1.00 82.88 252 LEU A N 1
ATOM 1972 C CA . LEU A 1 252 ? 9.977 -0.077 -13.081 1.00 82.88 252 LEU A CA 1
ATOM 1973 C C . LEU A 1 252 ? 11.060 -1.061 -12.621 1.00 82.88 252 LEU A C 1
ATOM 1975 O O . LEU A 1 252 ? 10.759 -2.110 -12.054 1.00 82.88 252 LEU A O 1
ATOM 1979 N N . TYR A 1 253 ? 12.325 -0.702 -12.821 1.00 76.56 253 TYR A N 1
ATOM 1980 C CA . TYR A 1 253 ? 13.462 -1.501 -12.374 1.00 76.56 253 TYR A CA 1
ATOM 1981 C C . TYR A 1 253 ? 13.905 -1.115 -10.955 1.00 76.56 253 TYR A C 1
ATOM 1983 O O . TYR A 1 253 ? 14.091 -1.992 -10.111 1.00 76.56 253 TYR A O 1
ATOM 1991 N N . LYS A 1 254 ? 14.067 0.185 -10.671 1.00 74.06 254 LYS A N 1
ATOM 1992 C CA . LYS A 1 254 ? 14.496 0.708 -9.360 1.00 74.06 254 LYS A CA 1
ATOM 1993 C C . LYS A 1 254 ? 14.004 2.147 -9.168 1.00 74.06 254 LYS A C 1
ATOM 1995 O O . LYS A 1 254 ? 13.938 2.898 -10.127 1.00 74.06 254 LYS A O 1
ATOM 2000 N N . ILE A 1 255 ? 13.702 2.547 -7.935 1.00 77.25 255 ILE A N 1
ATOM 2001 C CA . ILE A 1 255 ? 13.534 3.962 -7.558 1.00 77.25 255 ILE A CA 1
ATOM 2002 C C . ILE A 1 255 ? 14.889 4.437 -7.015 1.00 77.25 255 ILE A C 1
ATOM 2004 O O . ILE A 1 255 ? 15.424 3.809 -6.101 1.00 77.25 255 ILE A O 1
ATOM 2008 N N . CYS A 1 256 ? 15.476 5.463 -7.627 1.00 68.00 256 CYS A N 1
ATOM 2009 C CA . CYS A 1 256 ? 16.798 5.995 -7.291 1.00 68.00 256 CYS A CA 1
ATOM 2010 C C . CYS A 1 256 ? 16.728 7.076 -6.212 1.00 68.00 256 CYS A C 1
ATOM 2012 O O . CYS A 1 256 ? 17.447 6.990 -5.223 1.00 68.00 256 CYS A O 1
ATOM 2014 N N . LEU A 1 257 ? 15.851 8.058 -6.406 1.00 66.62 257 LEU A N 1
ATOM 2015 C CA . LEU A 1 257 ? 15.625 9.175 -5.495 1.00 66.62 257 LEU A CA 1
ATOM 2016 C C . LEU A 1 257 ? 14.126 9.388 -5.352 1.00 66.62 257 LEU A C 1
ATOM 2018 O O . LEU A 1 257 ? 13.365 9.092 -6.277 1.00 66.62 257 LEU A O 1
ATOM 2022 N N . TYR A 1 258 ? 13.721 9.851 -4.180 1.00 66.94 258 TYR A N 1
ATOM 2023 C CA . TYR A 1 258 ? 12.336 10.132 -3.858 1.00 66.94 258 TYR A CA 1
ATOM 2024 C C . TYR A 1 258 ? 12.304 11.313 -2.902 1.00 66.94 258 TYR A C 1
ATOM 2026 O O . TYR A 1 258 ? 12.833 11.205 -1.796 1.00 66.94 258 TYR A O 1
ATOM 2034 N N . ASP A 1 259 ? 11.647 12.382 -3.330 1.00 69.00 259 ASP A N 1
ATOM 2035 C CA . ASP A 1 259 ? 11.372 13.543 -2.505 1.00 69.00 259 ASP A CA 1
ATOM 2036 C C . ASP A 1 259 ? 9.860 13.761 -2.451 1.00 69.00 259 ASP A C 1
ATOM 2038 O O . ASP A 1 259 ? 9.160 13.771 -3.471 1.00 69.00 259 ASP A O 1
ATOM 2042 N N . ASP A 1 260 ? 9.349 13.941 -1.234 1.00 64.56 260 ASP A N 1
ATOM 2043 C CA . ASP A 1 260 ? 8.012 14.488 -1.051 1.00 64.56 260 ASP A CA 1
ATOM 2044 C C . ASP A 1 260 ? 8.079 15.965 -1.451 1.00 64.56 260 ASP A C 1
ATOM 2046 O O . ASP A 1 260 ? 8.701 16.783 -0.767 1.00 64.56 260 ASP A O 1
ATOM 2050 N N . TRP A 1 261 ? 7.451 16.307 -2.572 1.00 65.25 261 TRP A N 1
ATOM 2051 C CA . TRP A 1 261 ? 7.389 17.677 -3.060 1.00 65.25 261 TRP A CA 1
ATOM 2052 C C . TRP A 1 261 ? 6.017 18.272 -2.756 1.00 65.25 261 TRP A C 1
ATOM 2054 O O . TRP A 1 261 ? 4.991 17.586 -2.759 1.00 65.25 261 TRP A O 1
ATOM 2064 N N . MET A 1 262 ? 5.994 19.566 -2.459 1.00 63.66 262 MET A N 1
ATOM 2065 C CA . MET A 1 262 ? 4.761 20.299 -2.201 1.00 63.66 262 MET A CA 1
ATOM 2066 C C . MET A 1 262 ? 4.666 21.435 -3.203 1.00 63.66 262 MET A C 1
ATOM 2068 O O . MET A 1 262 ? 5.557 22.279 -3.271 1.00 63.66 262 MET A O 1
ATOM 2072 N N . TYR A 1 263 ? 3.593 21.435 -3.983 1.00 64.19 263 TYR A N 1
ATOM 2073 C CA . TYR A 1 263 ? 3.267 22.536 -4.874 1.00 64.19 263 TYR A CA 1
ATOM 2074 C C . TYR A 1 263 ? 2.884 23.786 -4.066 1.00 64.19 263 TYR A C 1
ATOM 2076 O O . TYR A 1 263 ? 2.444 23.687 -2.918 1.00 64.19 263 TYR A O 1
ATOM 2084 N N . GLU A 1 264 ? 3.012 24.971 -4.675 1.00 66.69 264 GLU A N 1
ATOM 2085 C CA . GLU A 1 264 ? 2.622 26.254 -4.057 1.00 66.69 264 GLU A CA 1
ATOM 2086 C C . GLU A 1 264 ? 1.137 26.292 -3.654 1.00 66.69 264 GLU A C 1
ATOM 2088 O O . GLU A 1 264 ? 0.760 26.984 -2.712 1.00 66.69 264 GLU A O 1
ATOM 2093 N N . ASP A 1 265 ? 0.300 25.509 -4.336 1.00 68.25 265 ASP A N 1
ATOM 2094 C CA . ASP A 1 265 ? -1.128 25.345 -4.046 1.00 68.25 265 ASP A CA 1
ATOM 2095 C C . ASP A 1 265 ? -1.427 24.334 -2.919 1.00 68.25 265 ASP A C 1
ATOM 2097 O O . ASP A 1 265 ? -2.588 24.053 -2.620 1.00 68.25 265 ASP A O 1
ATOM 2101 N N . GLY A 1 266 ? -0.390 23.785 -2.280 1.00 69.69 266 GLY A N 1
ATOM 2102 C CA . GLY A 1 266 ? -0.501 22.832 -1.180 1.00 69.69 266 GLY A CA 1
ATOM 2103 C C . GLY A 1 266 ? -0.717 21.377 -1.606 1.00 69.69 266 GLY A C 1
ATOM 2104 O O . GLY A 1 266 ? -0.791 20.507 -0.730 1.00 69.69 266 GLY A O 1
ATOM 2105 N N . ARG A 1 267 ? -0.785 21.067 -2.912 1.00 68.38 267 ARG A N 1
ATOM 2106 C CA . ARG A 1 267 ? -0.816 19.675 -3.388 1.00 68.38 267 ARG A CA 1
ATOM 2107 C C . ARG A 1 267 ? 0.490 18.974 -3.020 1.00 68.38 267 ARG A C 1
ATOM 2109 O O . ARG A 1 267 ? 1.582 19.473 -3.286 1.00 68.38 267 ARG A O 1
ATOM 2116 N N . LYS A 1 268 ? 0.380 17.788 -2.422 1.00 66.94 268 LYS A N 1
ATOM 2117 C CA . LYS A 1 268 ? 1.526 16.909 -2.166 1.00 66.94 268 LYS A CA 1
ATOM 2118 C C . LYS A 1 268 ? 1.721 15.993 -3.362 1.00 66.94 268 LYS A C 1
ATOM 2120 O O . LYS A 1 268 ? 0.773 15.336 -3.785 1.00 66.94 268 LYS A O 1
ATOM 2125 N N . THR A 1 269 ? 2.944 15.933 -3.864 1.00 74.12 269 THR A N 1
ATOM 2126 C CA . THR A 1 269 ? 3.355 14.996 -4.904 1.00 74.12 269 THR A CA 1
ATOM 2127 C C . THR A 1 269 ? 4.532 14.174 -4.420 1.00 74.12 269 THR A C 1
ATOM 2129 O O . THR A 1 269 ? 5.354 14.603 -3.611 1.00 74.12 269 THR A O 1
ATOM 2132 N N . ALA A 1 270 ? 4.581 12.961 -4.929 1.00 76.88 270 ALA A N 1
ATOM 2133 C CA . ALA A 1 270 ? 5.685 12.048 -4.769 1.00 76.88 270 ALA A CA 1
ATOM 2134 C C . ALA A 1 270 ? 6.532 12.149 -6.041 1.00 76.88 270 ALA A C 1
ATOM 2136 O O . ALA A 1 270 ? 6.161 11.566 -7.060 1.00 76.88 270 ALA A O 1
ATOM 2137 N N . ARG A 1 271 ? 7.638 12.901 -6.011 1.00 85.44 271 ARG A N 1
ATOM 2138 C CA . ARG A 1 271 ? 8.548 13.029 -7.160 1.00 85.44 271 ARG A CA 1
ATOM 2139 C C . ARG A 1 271 ? 9.718 12.079 -6.971 1.00 85.44 271 ARG A C 1
ATOM 2141 O O . ARG A 1 271 ? 10.310 12.018 -5.896 1.00 85.44 271 ARG A O 1
ATOM 2148 N N . GLY A 1 272 ? 10.060 11.320 -8.004 1.00 83.75 272 GLY A N 1
ATOM 2149 C CA . GLY A 1 272 ? 11.188 10.405 -7.920 1.00 83.75 272 GLY A CA 1
ATOM 2150 C C . GLY A 1 272 ? 11.882 10.144 -9.243 1.00 83.75 272 GLY A C 1
ATOM 2151 O O . GLY A 1 272 ? 11.259 10.094 -10.304 1.00 83.75 272 GLY A O 1
ATOM 2152 N N . SER A 1 273 ? 13.191 9.926 -9.152 1.00 85.69 273 SER A N 1
ATOM 2153 C CA . SER A 1 273 ? 14.006 9.426 -10.256 1.00 85.69 273 SER A CA 1
ATOM 2154 C C . SER A 1 273 ? 13.852 7.909 -10.315 1.00 85.69 273 SER A C 1
ATOM 2156 O O . SER A 1 273 ? 14.225 7.190 -9.385 1.00 85.69 273 SER A O 1
ATOM 2158 N N . LEU A 1 274 ? 13.269 7.413 -11.399 1.00 86.75 274 LEU A N 1
ATOM 2159 C CA . LEU A 1 274 ? 12.950 6.015 -11.643 1.00 86.75 274 LEU A CA 1
ATOM 2160 C C . LEU A 1 274 ? 13.900 5.443 -12.694 1.00 86.75 274 LEU A C 1
ATOM 2162 O O . LEU A 1 274 ? 13.985 5.934 -13.814 1.00 86.75 274 LEU A O 1
ATOM 2166 N N . LEU A 1 275 ? 14.592 4.362 -12.356 1.00 85.44 275 LEU A N 1
ATOM 2167 C CA . LEU A 1 275 ? 15.272 3.522 -13.328 1.00 85.44 275 LEU A CA 1
ATOM 2168 C C . LEU A 1 275 ? 14.249 2.546 -13.909 1.00 85.44 275 LEU A C 1
ATOM 2170 O O . LEU A 1 275 ? 13.675 1.724 -13.192 1.00 85.44 275 LEU A O 1
ATOM 2174 N N . ILE A 1 276 ? 14.033 2.637 -15.210 1.00 89.44 276 ILE A N 1
ATOM 2175 C CA . ILE A 1 276 ? 12.996 1.945 -15.965 1.00 89.44 276 ILE A CA 1
ATOM 2176 C C . ILE A 1 276 ? 13.651 1.019 -16.982 1.00 89.44 276 ILE A C 1
ATOM 2178 O O . ILE A 1 276 ? 14.672 1.349 -17.585 1.00 89.44 276 ILE A O 1
ATOM 2182 N N . ARG A 1 277 ? 13.061 -0.156 -17.183 1.00 88.75 277 ARG A N 1
ATOM 2183 C CA . ARG A 1 277 ? 13.424 -1.102 -18.234 1.00 88.75 277 ARG A CA 1
ATOM 2184 C C . ARG A 1 277 ? 12.393 -1.035 -19.354 1.00 88.75 277 ARG A C 1
ATOM 2186 O O . ARG A 1 277 ? 11.215 -1.289 -19.129 1.00 88.75 277 ARG A O 1
ATOM 2193 N N . ILE A 1 278 ? 12.859 -0.772 -20.566 1.00 93.00 278 ILE A N 1
ATOM 2194 C CA . ILE A 1 278 ? 12.035 -0.705 -21.773 1.00 93.00 278 ILE A CA 1
ATOM 2195 C C . ILE A 1 278 ? 12.391 -1.895 -22.648 1.00 93.00 278 ILE A C 1
ATOM 2197 O O . ILE A 1 278 ? 13.571 -2.163 -22.893 1.00 93.00 278 ILE A O 1
ATOM 2201 N N . THR A 1 279 ? 11.373 -2.598 -23.126 1.00 92.56 279 THR A N 1
ATOM 2202 C CA . THR A 1 279 ? 11.524 -3.670 -24.107 1.00 92.56 279 THR A CA 1
ATOM 2203 C C . THR A 1 279 ? 10.884 -3.237 -25.415 1.00 92.56 279 THR A C 1
ATOM 2205 O O . THR A 1 279 ? 9.744 -2.774 -25.421 1.00 92.56 279 THR A O 1
ATOM 2208 N N . ALA A 1 280 ? 11.611 -3.397 -26.516 1.00 95.19 280 ALA A N 1
ATOM 2209 C CA . ALA A 1 280 ? 11.137 -3.068 -27.852 1.00 95.19 280 ALA A CA 1
ATOM 2210 C C . ALA A 1 280 ? 11.538 -4.136 -28.875 1.00 95.19 280 ALA A C 1
ATOM 2212 O O . ALA A 1 280 ? 12.447 -4.926 -28.623 1.00 95.19 280 ALA A O 1
ATOM 2213 N N . LEU A 1 281 ? 10.884 -4.136 -30.034 1.00 95.12 281 LEU A N 1
ATOM 2214 C CA . LEU A 1 281 ? 11.274 -4.900 -31.218 1.00 95.12 281 LEU A CA 1
ATOM 2215 C C . LEU A 1 281 ? 11.790 -3.942 -32.292 1.00 95.12 281 LEU A C 1
ATOM 2217 O O . LEU A 1 281 ? 11.184 -2.893 -32.511 1.00 95.12 281 LEU A O 1
ATOM 2221 N N . ASP A 1 282 ? 12.888 -4.299 -32.953 1.00 93.56 282 ASP A N 1
ATOM 2222 C CA . ASP A 1 282 ? 13.338 -3.596 -34.157 1.00 93.56 282 ASP A CA 1
ATOM 2223 C C . ASP A 1 282 ? 12.566 -4.036 -35.416 1.00 93.56 282 ASP A C 1
ATOM 2225 O O . ASP A 1 282 ? 11.661 -4.875 -35.361 1.00 93.56 282 ASP A O 1
ATOM 2229 N N . ASP A 1 283 ? 12.923 -3.458 -36.563 1.00 92.06 283 ASP A N 1
ATOM 2230 C CA . ASP A 1 283 ? 12.342 -3.739 -37.882 1.00 92.06 283 ASP A CA 1
ATOM 2231 C C . ASP A 1 283 ? 12.488 -5.209 -38.317 1.00 92.06 283 ASP A C 1
ATOM 2233 O O . ASP A 1 283 ? 11.726 -5.698 -39.151 1.00 92.06 283 ASP A O 1
ATOM 2237 N N . ARG A 1 284 ? 13.433 -5.939 -37.716 1.00 94.56 284 ARG A N 1
ATOM 2238 C CA . ARG A 1 284 ? 13.670 -7.371 -37.939 1.00 94.56 284 ARG A CA 1
ATOM 2239 C C . ARG A 1 284 ? 12.973 -8.249 -36.902 1.00 94.56 284 ARG A C 1
ATOM 2241 O O . ARG A 1 284 ? 13.166 -9.465 -36.910 1.00 94.56 284 ARG A O 1
ATOM 2248 N N . GLY A 1 285 ? 12.195 -7.658 -35.996 1.00 93.50 285 GLY A N 1
ATOM 2249 C CA . GLY A 1 285 ? 11.541 -8.359 -34.897 1.00 93.50 285 GLY A CA 1
ATOM 2250 C C . GLY A 1 285 ? 12.502 -8.819 -33.799 1.00 93.50 285 GLY A C 1
ATOM 2251 O O . GLY A 1 285 ? 12.129 -9.672 -32.993 1.00 93.50 285 GLY A O 1
ATOM 2252 N N . GLN A 1 286 ? 13.734 -8.299 -33.741 1.00 95.50 286 GLN A N 1
ATOM 2253 C CA . GLN A 1 286 ? 14.662 -8.632 -32.663 1.00 95.50 286 GLN A CA 1
ATOM 2254 C C . GLN A 1 286 ? 14.359 -7.800 -31.422 1.00 95.50 286 GLN A C 1
ATOM 2256 O O . GLN A 1 286 ? 14.193 -6.581 -31.482 1.00 95.50 286 GLN A O 1
ATOM 2261 N N . GLN A 1 287 ? 14.355 -8.464 -30.270 1.00 95.69 287 GLN A N 1
ATOM 2262 C CA . GLN A 1 287 ? 14.142 -7.809 -28.990 1.00 95.69 287 GLN A CA 1
ATOM 2263 C C . GLN A 1 287 ? 15.353 -6.956 -28.592 1.00 95.69 287 GLN A C 1
ATOM 2265 O O . GLN A 1 287 ? 16.486 -7.436 -28.516 1.00 95.69 287 GLN A O 1
ATOM 2270 N N . LYS A 1 288 ? 15.097 -5.689 -28.273 1.00 94.75 288 LYS A N 1
ATOM 2271 C CA . LYS A 1 288 ? 16.034 -4.753 -27.652 1.00 94.75 288 LYS A CA 1
ATOM 2272 C C . LYS A 1 288 ? 15.548 -4.424 -26.249 1.00 94.75 288 LYS A C 1
ATOM 2274 O O . LYS A 1 288 ? 14.361 -4.198 -26.025 1.00 94.75 288 LYS A O 1
ATOM 2279 N N . ILE A 1 289 ? 16.478 -4.389 -25.302 1.00 90.44 289 ILE A N 1
ATOM 2280 C CA . ILE A 1 289 ? 16.215 -3.981 -23.924 1.00 90.44 289 ILE A CA 1
ATOM 2281 C C . ILE A 1 289 ? 17.065 -2.751 -23.643 1.00 90.44 289 ILE A C 1
ATOM 2283 O O . ILE A 1 289 ? 18.277 -2.772 -23.851 1.00 90.44 289 ILE A O 1
ATOM 2287 N N . SER A 1 290 ? 16.431 -1.695 -23.149 1.00 90.12 290 SER A N 1
ATOM 2288 C CA . SER A 1 290 ? 17.100 -0.480 -22.697 1.00 90.12 290 SER A CA 1
ATOM 2289 C C . SER A 1 290 ? 16.769 -0.230 -21.231 1.00 90.12 290 SER A C 1
ATOM 2291 O O . SER A 1 290 ? 15.681 -0.574 -20.769 1.00 90.12 290 SER A O 1
ATOM 2293 N N . LYS A 1 291 ? 17.717 0.347 -20.491 1.00 87.06 291 LYS A N 1
ATOM 2294 C CA . LYS A 1 291 ? 17.478 0.895 -19.157 1.00 87.06 291 LYS A CA 1
ATOM 2295 C C . LYS A 1 291 ? 17.594 2.410 -19.242 1.00 87.06 291 LYS A C 1
ATOM 2297 O O . LYS A 1 291 ? 18.570 2.901 -19.809 1.00 87.06 291 LYS A O 1
ATOM 2302 N N . ARG A 1 292 ? 16.619 3.128 -18.695 1.00 88.25 292 ARG A N 1
ATOM 2303 C CA . ARG A 1 292 ? 16.592 4.592 -18.671 1.00 88.25 292 ARG A CA 1
ATOM 2304 C C . ARG A 1 292 ? 16.324 5.091 -17.271 1.00 88.25 292 ARG A C 1
ATOM 2306 O O . ARG A 1 292 ? 15.463 4.551 -16.590 1.00 88.25 292 ARG A O 1
ATOM 2313 N N . LEU A 1 293 ? 17.079 6.097 -16.858 1.00 86.31 293 LEU A N 1
ATOM 2314 C CA . LEU A 1 293 ? 16.730 6.892 -15.694 1.00 86.31 293 LEU A CA 1
ATOM 2315 C C . LEU A 1 293 ? 15.765 7.978 -16.169 1.00 86.31 293 LEU A C 1
ATOM 2317 O O . LEU A 1 293 ? 16.050 8.644 -17.157 1.00 86.31 293 LEU A O 1
ATOM 2321 N N . GLU A 1 294 ? 14.619 8.115 -15.520 1.00 90.50 294 GLU A N 1
ATOM 2322 C CA . GLU A 1 294 ? 13.602 9.108 -15.867 1.00 90.50 294 GLU A CA 1
ATOM 2323 C C . GLU A 1 294 ? 12.984 9.683 -14.606 1.00 90.50 294 GLU A C 1
ATOM 2325 O O . GLU A 1 294 ? 12.980 9.030 -13.565 1.00 90.50 294 GLU A O 1
ATOM 2330 N N . MET A 1 295 ? 12.415 10.879 -14.695 1.00 90.25 295 MET A N 1
ATOM 2331 C CA . MET A 1 295 ? 11.692 11.465 -13.578 1.00 90.25 295 MET A CA 1
ATOM 2332 C C . MET A 1 295 ? 10.199 11.312 -13.742 1.00 90.25 295 MET A C 1
ATOM 2334 O O . MET A 1 295 ? 9.629 11.562 -14.803 1.00 90.25 295 MET A O 1
ATOM 2338 N N . TRP A 1 296 ? 9.580 10.910 -12.646 1.00 92.00 296 TRP A N 1
ATOM 2339 C CA . TRP A 1 296 ? 8.158 10.678 -12.584 1.00 92.00 296 TRP A CA 1
ATOM 2340 C C . TRP A 1 296 ? 7.598 11.263 -11.298 1.00 92.00 296 TRP A C 1
ATOM 2342 O O . TRP A 1 296 ? 8.243 11.262 -10.249 1.00 92.00 296 TRP A O 1
ATOM 2352 N N . GLU A 1 297 ? 6.373 11.748 -11.395 1.00 90.19 297 GLU A N 1
ATOM 2353 C CA . GLU A 1 297 ? 5.606 12.284 -10.288 1.00 90.19 297 GLU A CA 1
ATOM 2354 C C . GLU A 1 297 ? 4.330 11.484 -10.102 1.00 90.19 297 GLU A C 1
ATOM 2356 O O . GLU A 1 297 ? 3.637 11.150 -11.065 1.00 90.19 297 GLU A O 1
ATOM 2361 N N . TYR A 1 298 ? 4.015 11.199 -8.845 1.00 86.12 298 TYR A N 1
ATOM 2362 C CA . TYR A 1 298 ? 2.762 10.590 -8.456 1.00 86.12 298 TYR A CA 1
ATOM 2363 C C . TYR A 1 298 ? 1.846 11.639 -7.834 1.00 86.12 298 TYR A C 1
ATOM 2365 O O . TYR A 1 298 ? 2.079 12.115 -6.720 1.00 86.12 298 TYR A O 1
ATOM 2373 N N . VAL A 1 299 ? 0.810 11.994 -8.593 1.00 84.38 299 VAL A N 1
ATOM 2374 C CA . VAL A 1 299 ? -0.156 13.059 -8.297 1.00 84.38 299 VAL A CA 1
ATOM 2375 C C . VAL A 1 299 ? -1.556 12.488 -8.484 1.00 84.38 299 VAL A C 1
ATOM 2377 O O . VAL A 1 299 ? -1.800 11.775 -9.454 1.00 84.38 299 VAL A O 1
ATOM 2380 N N . ASP A 1 300 ? -2.481 12.774 -7.567 1.00 82.00 300 ASP A N 1
ATOM 2381 C CA . ASP A 1 300 ? -3.901 12.397 -7.687 1.00 82.00 300 ASP A CA 1
ATOM 2382 C C . ASP A 1 300 ? -4.134 10.917 -8.055 1.00 82.00 300 ASP A C 1
ATOM 2384 O O . ASP A 1 300 ? -4.979 10.561 -8.877 1.00 82.00 300 ASP A O 1
ATOM 2388 N N . ASN A 1 301 ? -3.367 10.032 -7.417 1.00 76.88 301 ASN A N 1
ATOM 2389 C CA . ASN A 1 301 ? -3.365 8.588 -7.645 1.00 76.88 301 ASN A CA 1
ATOM 2390 C C . ASN A 1 301 ? -2.909 8.115 -9.037 1.00 76.88 301 ASN A C 1
ATOM 2392 O O . ASN A 1 301 ? -3.247 6.998 -9.442 1.00 76.88 301 ASN A O 1
ATOM 2396 N N . ASP A 1 302 ? -2.134 8.911 -9.773 1.00 86.12 302 ASP A N 1
ATOM 2397 C CA . ASP A 1 302 ? -1.577 8.508 -11.064 1.00 86.12 302 ASP A CA 1
ATOM 2398 C C . ASP A 1 302 ? -0.117 8.916 -11.254 1.00 86.12 302 ASP A C 1
ATOM 2400 O O . ASP A 1 302 ? 0.393 9.809 -10.584 1.00 86.12 302 ASP A O 1
ATOM 2404 N N . TRP A 1 303 ? 0.538 8.231 -12.189 1.00 90.12 303 TRP A N 1
ATOM 2405 C CA . TRP A 1 303 ? 1.921 8.458 -12.579 1.00 90.12 303 TRP A CA 1
ATOM 2406 C C . TRP A 1 303 ? 1.999 9.349 -13.805 1.00 90.12 303 TRP A C 1
ATOM 2408 O O . TRP A 1 303 ? 1.433 9.032 -14.854 1.00 90.12 303 TRP A O 1
ATOM 2418 N N . TYR A 1 304 ? 2.770 10.416 -13.670 1.00 94.19 304 TYR A N 1
ATOM 2419 C CA . TYR A 1 304 ? 3.028 11.371 -14.725 1.00 94.19 304 TYR A CA 1
ATOM 2420 C C . TYR A 1 304 ? 4.523 11.507 -14.951 1.00 94.19 304 TYR A C 1
ATOM 2422 O O . TYR A 1 304 ? 5.316 11.531 -14.009 1.00 94.19 304 TYR A O 1
ATOM 2430 N N . TRP A 1 305 ? 4.903 11.598 -16.214 1.00 95.12 305 TRP A N 1
ATOM 2431 C CA . TRP A 1 305 ? 6.271 11.865 -16.605 1.00 95.12 305 TRP A CA 1
ATOM 2432 C C . TRP A 1 305 ? 6.604 13.339 -16.372 1.00 95.12 305 TRP A C 1
ATOM 2434 O O . TRP A 1 305 ? 5.788 14.231 -16.625 1.00 95.12 305 TRP A O 1
ATOM 2444 N N . VAL A 1 306 ? 7.820 13.595 -15.902 1.00 91.50 306 VAL A N 1
ATOM 2445 C CA . VAL A 1 306 ? 8.338 14.940 -15.657 1.00 91.50 306 VAL A CA 1
ATOM 2446 C C . VAL A 1 306 ? 9.582 15.128 -16.506 1.00 91.50 306 VAL A C 1
ATOM 2448 O O . VAL A 1 306 ? 10.424 14.233 -16.599 1.00 91.50 306 VAL A O 1
ATOM 2451 N N . TYR A 1 307 ? 9.730 16.314 -17.088 1.00 83.12 307 TYR A N 1
ATOM 2452 C CA . TYR A 1 307 ? 10.994 16.692 -17.699 1.00 83.12 307 TYR A CA 1
ATOM 2453 C C . TYR A 1 307 ? 12.052 16.874 -16.602 1.00 83.12 307 TYR A C 1
ATOM 2455 O O . TYR A 1 307 ? 11.878 17.691 -15.700 1.00 83.12 307 TYR A O 1
ATOM 2463 N N . ALA A 1 308 ? 13.128 16.095 -16.666 1.00 70.31 308 ALA A N 1
ATOM 2464 C CA . ALA A 1 308 ? 14.257 16.222 -15.756 1.00 70.31 308 ALA A CA 1
ATOM 2465 C C . ALA A 1 308 ? 15.258 17.217 -16.341 1.00 70.31 308 ALA A C 1
ATOM 2467 O O . ALA A 1 308 ? 15.771 16.987 -17.441 1.00 70.31 308 ALA A O 1
ATOM 2468 N N . ASP A 1 309 ? 15.563 18.290 -15.613 1.00 60.62 309 ASP A N 1
ATOM 2469 C CA . ASP A 1 309 ? 16.690 19.137 -15.989 1.00 60.62 309 ASP A CA 1
ATOM 2470 C C . ASP A 1 309 ? 17.991 18.331 -15.823 1.00 60.62 309 ASP A C 1
ATOM 2472 O O . ASP A 1 309 ? 18.099 17.449 -14.964 1.00 60.62 309 ASP A O 1
ATOM 2476 N N . HIS A 1 310 ? 18.973 18.576 -16.687 1.00 53.84 310 HIS A N 1
ATOM 2477 C CA . HIS A 1 310 ? 20.130 17.695 -16.900 1.00 53.84 310 HIS A CA 1
ATOM 2478 C C . HIS A 1 310 ? 21.016 17.492 -15.654 1.00 53.84 310 HIS A C 1
ATOM 2480 O O . HIS A 1 310 ? 21.879 16.618 -15.650 1.00 53.84 310 HIS A O 1
ATOM 2486 N N . HIS A 1 311 ? 20.782 18.259 -14.588 1.00 54.38 311 HIS A N 1
ATOM 2487 C CA . HIS A 1 311 ? 21.541 18.238 -13.341 1.00 54.38 311 HIS A CA 1
ATOM 2488 C C . HIS A 1 311 ? 21.026 17.241 -12.285 1.00 54.38 311 HIS A C 1
ATOM 2490 O O . HIS A 1 311 ? 21.749 16.946 -11.343 1.00 54.38 311 HIS A O 1
ATOM 2496 N N . GLU A 1 312 ? 19.826 16.668 -12.436 1.00 54.50 312 GLU A N 1
ATOM 2497 C CA . GLU A 1 312 ? 19.223 15.769 -11.423 1.00 54.50 312 GLU A CA 1
ATOM 2498 C C . GLU A 1 312 ? 19.596 14.271 -11.612 1.00 54.50 312 GLU A C 1
ATOM 2500 O O . GLU A 1 312 ? 19.050 13.386 -10.951 1.00 54.50 312 GLU A O 1
ATOM 2505 N N . TRP A 1 313 ? 20.523 13.958 -12.529 1.00 53.66 313 TRP A N 1
ATOM 2506 C CA . TRP A 1 313 ? 20.807 12.588 -12.998 1.00 53.66 313 TRP A CA 1
ATOM 2507 C C . TRP A 1 313 ? 22.058 11.953 -12.372 1.00 53.66 313 TRP A C 1
ATOM 2509 O O . TRP A 1 313 ? 22.224 10.733 -12.447 1.00 53.66 313 TRP A O 1
ATOM 2519 N N . GLU A 1 314 ? 22.939 12.755 -11.770 1.00 55.62 314 GLU A N 1
ATOM 2520 C CA . GLU A 1 314 ? 24.267 12.313 -11.310 1.00 55.62 314 GLU A CA 1
ATOM 2521 C C . GLU A 1 314 ? 24.221 11.474 -10.017 1.00 55.62 314 GLU A C 1
ATOM 2523 O O . GLU A 1 314 ? 25.163 10.742 -9.717 1.00 55.62 314 GLU A O 1
ATOM 2528 N N . ASP A 1 315 ? 23.088 11.479 -9.308 1.00 56.22 315 ASP A N 1
ATOM 2529 C CA . ASP A 1 315 ? 22.960 10.915 -7.960 1.00 56.22 315 ASP A CA 1
ATOM 2530 C C . ASP A 1 315 ? 22.307 9.521 -7.886 1.00 56.22 315 ASP A C 1
ATOM 2532 O O . ASP A 1 315 ? 22.067 9.015 -6.787 1.00 56.22 315 ASP A O 1
ATOM 2536 N N . CYS A 1 316 ? 22.026 8.834 -9.006 1.00 54.22 316 CYS A N 1
ATOM 2537 C CA . CYS A 1 316 ? 21.635 7.418 -8.924 1.00 54.22 316 CYS A CA 1
ATOM 2538 C C . CYS A 1 316 ? 22.881 6.511 -8.900 1.00 54.22 316 CYS A C 1
ATOM 2540 O O . CYS A 1 316 ? 23.494 6.298 -9.949 1.00 54.22 316 CYS A O 1
ATOM 2542 N N . PRO A 1 317 ? 23.259 5.905 -7.752 1.00 47.34 317 PRO A N 1
ATOM 2543 C CA . PRO A 1 317 ? 24.424 5.040 -7.707 1.00 47.34 317 PRO A CA 1
ATOM 2544 C C . PRO A 1 317 ? 24.172 3.799 -8.568 1.00 47.34 317 PRO A C 1
ATOM 2546 O O . PRO A 1 317 ? 23.220 3.042 -8.330 1.00 47.34 317 PRO A O 1
ATOM 2549 N N . THR A 1 318 ? 25.092 3.592 -9.515 1.00 52.38 318 THR A N 1
ATOM 2550 C CA . THR A 1 318 ? 25.300 2.439 -10.414 1.00 52.38 318 THR A CA 1
ATOM 2551 C C . THR A 1 318 ? 24.369 2.316 -11.632 1.00 52.38 318 THR A C 1
ATOM 2553 O O . THR A 1 318 ? 23.286 1.729 -11.559 1.00 52.38 318 THR A O 1
ATOM 2556 N N . PHE A 1 319 ? 24.870 2.810 -12.773 1.00 46.03 319 PHE A N 1
ATOM 2557 C CA . PHE A 1 319 ? 24.800 2.096 -14.056 1.00 46.03 319 PHE A CA 1
ATOM 2558 C C . PHE A 1 319 ? 25.818 0.951 -14.076 1.00 46.03 319 PHE A C 1
ATOM 2560 O O . PHE A 1 319 ? 26.884 1.111 -13.438 1.00 46.03 319 PHE A O 1
#